Protein AF-A0A7J2VAG6-F1 (afdb_monomer)

Solvent-accessible surface area (backbone atoms only — not comparable to full-atom values): 12906 Å² total; per-residue (Å²): 134,89,66,83,72,79,52,59,57,95,84,70,67,82,73,92,61,74,87,49,71,63,58,50,62,77,41,39,69,61,46,50,54,55,47,50,53,28,24,51,49,48,46,52,52,50,66,73,67,72,56,89,56,44,40,25,50,31,73,44,28,65,48,20,48,43,49,47,52,42,46,29,75,51,65,37,29,92,33,31,34,37,39,28,56,46,61,90,53,58,49,73,66,46,55,53,42,38,54,52,52,29,59,74,59,60,28,55,72,46,78,35,62,48,88,66,62,61,69,61,48,32,74,75,69,45,73,55,47,94,89,42,49,63,59,51,51,54,29,36,32,42,36,50,34,55,51,34,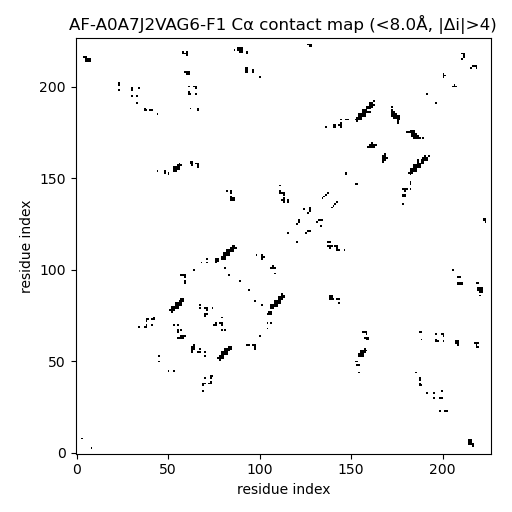59,77,66,70,45,56,55,34,38,37,39,62,30,30,94,78,41,74,72,45,49,73,48,63,56,64,38,77,40,90,73,30,70,89,30,32,38,32,28,61,52,25,86,57,55,74,64,56,50,52,51,44,30,54,72,70,70,47,82,72,46,71,56,46,83,73,38,45,80,71,73,68,50,84,66,74,77,89,119

Radius of gyration: 17.83 Å; Cα contacts (8 Å, |Δi|>4): 334; chains: 1; bounding box: 46×38×47 Å

pLDDT: mean 88.15, std 15.32, range [30.64, 98.88]

Sequence (227 aa):
MVKVKDMAPRGFKLLDKPLSKDLLELNKLIIEEYAEEAMGFIRGVYASYNQHVMPVAFSGGADSTAVLSLAVEALGSDRVIAVYSDTGLEFSETRRYVEEVSNRLGVELVVLESGVDVLGEIRKRGLMSVDNRWCTSLLKLNPMRMYYESRSLKVYLDGARDYESTLRAITPRIGENPSVPGVLRALPVKSWPRIVIQLYLLSRGIPLNPLYDKGYTRIGFPRGNLL

Mean predicted aligned error: 6.34 Å

Structure (mmCIF, N/CA/C/O backbone):
data_AF-A0A7J2VAG6-F1
#
_entry.id   AF-A0A7J2VAG6-F1
#
loop_
_atom_site.group_PDB
_atom_site.id
_atom_site.type_symbol
_atom_site.label_atom_id
_atom_site.label_alt_id
_atom_site.label_comp_id
_atom_site.label_asym_id
_atom_site.label_entity_id
_atom_site.label_seq_id
_atom_site.pdbx_PDB_ins_code
_atom_site.Cartn_x
_atom_site.Cartn_y
_atom_site.Cartn_z
_atom_site.occupancy
_atom_site.B_iso_or_equiv
_atom_site.auth_seq_id
_atom_site.auth_comp_id
_atom_site.auth_asym_id
_atom_site.auth_atom_id
_atom_site.pdbx_PDB_model_num
ATOM 1 N N . MET A 1 1 ? 29.171 -10.113 4.263 1.00 35.09 1 MET A N 1
ATOM 2 C CA . MET A 1 1 ? 28.640 -9.388 5.443 1.00 35.09 1 MET A CA 1
ATOM 3 C C . MET A 1 1 ? 27.125 -9.569 5.481 1.00 35.09 1 MET A C 1
ATOM 5 O O . MET A 1 1 ? 26.428 -8.971 4.667 1.00 35.09 1 MET A O 1
ATOM 9 N N . VAL A 1 2 ? 26.624 -10.466 6.335 1.00 30.69 2 VAL A N 1
ATOM 10 C CA . VAL A 1 2 ? 25.189 -10.797 6.433 1.00 30.69 2 VAL A CA 1
ATOM 11 C C . VAL A 1 2 ? 24.446 -9.583 6.994 1.00 30.69 2 VAL A C 1
ATOM 13 O O . VAL A 1 2 ? 24.730 -9.145 8.106 1.00 30.69 2 VAL A O 1
ATOM 16 N N . LYS A 1 3 ? 23.535 -8.989 6.215 1.00 35.59 3 LYS A N 1
ATOM 17 C CA . LYS A 1 3 ? 22.703 -7.878 6.693 1.00 35.59 3 LYS A CA 1
ATOM 18 C C . LYS A 1 3 ? 21.545 -8.466 7.504 1.00 35.59 3 LYS A C 1
ATOM 20 O O . LYS A 1 3 ? 20.795 -9.283 6.987 1.00 35.59 3 LYS A O 1
ATOM 25 N N . VAL A 1 4 ? 21.375 -7.983 8.735 1.00 38.97 4 VAL A N 1
ATOM 26 C CA . VAL A 1 4 ? 20.378 -8.368 9.770 1.00 38.97 4 VAL A CA 1
ATOM 27 C C . VAL A 1 4 ? 18.905 -8.367 9.297 1.00 38.97 4 VAL A C 1
ATOM 29 O O . VAL A 1 4 ? 18.009 -8.776 10.021 1.00 38.97 4 VAL A O 1
ATOM 32 N N . LYS A 1 5 ? 18.626 -7.923 8.071 1.00 42.03 5 LYS A N 1
ATOM 33 C CA . LYS A 1 5 ? 17.279 -7.662 7.550 1.00 42.03 5 LYS A CA 1
ATOM 34 C C . LYS A 1 5 ? 16.600 -8.852 6.854 1.00 42.03 5 LYS A C 1
ATOM 36 O O . LYS A 1 5 ? 15.398 -8.768 6.624 1.00 42.03 5 LYS A O 1
ATOM 41 N N . ASP A 1 6 ? 17.337 -9.922 6.541 1.00 52.06 6 ASP A N 1
ATOM 42 C CA . ASP A 1 6 ? 16.846 -10.989 5.651 1.00 52.06 6 ASP A CA 1
ATOM 43 C C . ASP A 1 6 ? 16.827 -12.397 6.290 1.00 52.06 6 ASP A C 1
ATOM 45 O O . ASP A 1 6 ? 16.617 -13.381 5.591 1.00 52.06 6 ASP A O 1
ATOM 49 N N . MET A 1 7 ? 17.004 -12.523 7.611 1.00 47.41 7 MET A N 1
ATOM 50 C CA . MET A 1 7 ? 16.780 -13.786 8.330 1.00 47.41 7 MET A CA 1
ATOM 51 C C . MET A 1 7 ? 16.210 -13.501 9.716 1.00 47.41 7 MET A C 1
ATOM 53 O O . MET A 1 7 ? 16.673 -12.582 10.396 1.00 47.41 7 MET A O 1
ATOM 57 N N . ALA A 1 8 ? 15.241 -14.310 10.150 1.00 57.09 8 ALA A N 1
ATOM 58 C CA . ALA A 1 8 ? 14.835 -14.335 11.548 1.00 57.09 8 ALA A CA 1
ATOM 59 C C . ALA A 1 8 ? 16.097 -14.510 12.427 1.00 57.09 8 ALA A C 1
ATOM 61 O O . ALA A 1 8 ? 16.956 -15.333 12.084 1.00 57.09 8 ALA A O 1
ATOM 62 N N . PRO A 1 9 ? 16.272 -13.726 13.511 1.00 56.91 9 PRO A N 1
ATOM 63 C CA . PRO A 1 9 ? 17.451 -13.830 14.365 1.00 56.91 9 PRO A CA 1
ATOM 64 C C . PRO A 1 9 ? 17.696 -15.280 14.796 1.00 56.91 9 PRO A C 1
ATOM 66 O O . PRO A 1 9 ? 16.744 -16.024 15.032 1.00 56.91 9 PRO A O 1
ATOM 69 N N . ARG A 1 10 ? 18.961 -15.702 14.932 1.00 49.72 10 ARG A N 1
ATOM 70 C CA . ARG A 1 10 ? 19.271 -17.014 15.528 1.00 49.72 10 ARG A CA 1
ATOM 71 C C . ARG A 1 10 ? 18.585 -17.105 16.897 1.00 49.72 10 ARG A C 1
ATOM 73 O O . ARG A 1 10 ? 18.854 -16.278 17.762 1.00 49.72 10 ARG A O 1
ATOM 80 N N . GLY A 1 11 ? 17.697 -18.086 17.068 1.00 53.97 11 GLY A N 1
ATOM 81 C CA . GLY A 1 11 ? 16.873 -18.239 18.273 1.00 53.97 11 GLY A CA 1
ATOM 82 C C . GLY A 1 11 ? 15.478 -17.605 18.204 1.00 53.97 11 GLY A C 1
ATOM 83 O O . GLY A 1 11 ? 14.773 -17.628 19.209 1.00 53.97 11 GLY A O 1
ATOM 84 N N . PHE A 1 12 ? 15.053 -17.073 17.051 1.00 53.91 12 PHE A N 1
ATOM 85 C CA . PHE A 1 12 ? 13.666 -16.666 16.835 1.00 53.91 12 PHE A CA 1
ATOM 86 C C . PHE A 1 12 ? 12.738 -17.867 17.032 1.00 53.91 12 PHE A C 1
ATOM 88 O O . PHE A 1 12 ? 12.828 -18.866 16.319 1.00 53.91 12 PHE A O 1
ATOM 95 N N . LYS A 1 13 ? 11.853 -17.753 18.018 1.00 56.91 13 LYS A N 1
ATOM 96 C CA . LYS A 1 13 ? 10.727 -18.654 18.223 1.00 56.91 13 LYS A CA 1
ATOM 97 C C . LYS A 1 13 ? 9.467 -17.853 17.946 1.00 56.91 13 LYS A C 1
ATOM 99 O O . LYS A 1 13 ? 9.338 -16.744 18.469 1.00 56.91 13 LYS A O 1
ATOM 104 N N . LEU A 1 14 ? 8.551 -18.407 17.152 1.00 55.72 14 LEU A N 1
ATOM 105 C CA . LEU A 1 14 ? 7.188 -17.893 17.165 1.00 55.72 14 LEU A CA 1
ATOM 106 C C . LEU A 1 14 ? 6.679 -17.971 18.606 1.00 55.72 14 LEU A C 1
ATOM 108 O O . LEU A 1 14 ? 6.939 -18.944 19.314 1.00 55.72 14 LEU A O 1
ATOM 112 N N . LEU A 1 15 ? 5.993 -16.923 19.049 1.00 54.72 15 LEU A N 1
ATOM 113 C CA . LEU A 1 15 ? 5.263 -16.998 20.302 1.00 54.72 15 LEU A CA 1
ATOM 114 C C . LEU A 1 15 ? 4.122 -17.999 20.099 1.00 54.72 15 LEU A C 1
ATOM 116 O O . LEU A 1 15 ? 3.298 -17.815 19.210 1.00 54.72 15 LEU A O 1
ATOM 120 N N . ASP A 1 16 ? 4.065 -19.030 20.941 1.00 53.16 16 ASP A N 1
ATOM 121 C CA . ASP A 1 16 ? 3.031 -20.076 20.883 1.00 53.16 16 ASP A CA 1
ATOM 122 C C . ASP A 1 16 ? 1.616 -19.546 21.187 1.00 53.16 16 ASP A C 1
ATOM 124 O O . ASP A 1 16 ? 0.623 -20.254 21.024 1.00 53.16 16 ASP A O 1
ATOM 128 N N . LYS A 1 17 ? 1.502 -18.301 21.665 1.00 54.62 17 LYS A N 1
ATOM 129 C CA . LYS A 1 17 ? 0.222 -17.690 22.013 1.00 54.62 17 LYS A CA 1
ATOM 130 C C . LYS A 1 17 ? -0.326 -16.904 20.822 1.00 54.62 17 LYS A C 1
ATOM 132 O O . LYS A 1 17 ? 0.372 -16.006 20.347 1.00 54.62 17 LYS A O 1
ATOM 137 N N . PRO A 1 18 ? -1.585 -17.133 20.398 1.00 56.03 18 PRO A N 1
ATOM 138 C CA . PRO A 1 18 ? -2.264 -16.144 19.576 1.00 56.03 18 PRO A CA 1
ATOM 139 C C . PRO A 1 18 ? -2.241 -14.814 20.336 1.00 56.03 18 PRO A C 1
ATOM 141 O O . PRO A 1 18 ? -2.445 -14.795 21.554 1.00 56.03 18 PRO A O 1
ATOM 144 N N . LEU A 1 19 ? -1.951 -13.716 19.633 1.00 62.25 19 LEU A N 1
ATOM 145 C CA . LEU A 1 19 ? -2.118 -12.361 20.164 1.00 62.25 19 LEU A CA 1
ATOM 146 C C . LEU A 1 19 ? -3.506 -12.298 20.821 1.00 62.25 19 LEU A C 1
ATOM 148 O O . LEU A 1 19 ? -4.515 -12.514 20.148 1.00 62.25 19 LEU A O 1
ATOM 152 N N . SER A 1 20 ? -3.551 -12.153 22.151 1.00 67.50 20 SER A N 1
ATOM 153 C CA . SER A 1 20 ? -4.795 -12.349 22.896 1.00 67.50 20 SER A CA 1
ATOM 154 C C . SER A 1 20 ? -5.785 -11.237 22.562 1.00 67.50 20 SER A C 1
ATOM 156 O O . SER A 1 20 ? -5.388 -10.105 22.277 1.00 67.50 20 SER A O 1
ATOM 158 N N . LYS A 1 21 ? -7.089 -11.543 22.617 1.00 71.88 21 LYS A N 1
ATOM 159 C CA . LYS A 1 21 ? -8.157 -10.532 22.502 1.00 71.88 21 LYS A CA 1
ATOM 160 C C . LYS A 1 21 ? -7.919 -9.349 23.448 1.00 71.88 21 LYS A C 1
ATOM 162 O O . LYS A 1 21 ? -8.199 -8.213 23.085 1.00 71.88 21 LYS A O 1
ATOM 167 N N . ASP A 1 22 ? -7.317 -9.618 24.604 1.00 79.94 22 ASP A N 1
ATOM 168 C CA . ASP A 1 22 ? -6.953 -8.615 25.602 1.00 79.94 22 ASP A CA 1
ATOM 169 C C . ASP A 1 22 ? -5.989 -7.559 25.046 1.00 79.94 22 ASP A C 1
ATOM 171 O O . ASP A 1 22 ? -6.126 -6.386 25.370 1.00 79.94 22 ASP A O 1
ATOM 175 N N . LEU A 1 23 ? -5.039 -7.928 24.176 1.00 82.06 23 LEU A N 1
ATOM 176 C CA . LEU A 1 23 ? -4.114 -6.958 23.583 1.00 82.06 23 LEU A CA 1
ATOM 177 C C . LEU A 1 23 ? -4.847 -5.964 22.680 1.00 82.06 23 LEU A C 1
ATOM 179 O O . LEU A 1 23 ? -4.555 -4.770 22.725 1.00 82.06 23 LEU A O 1
ATOM 183 N N . LEU A 1 24 ? -5.780 -6.453 21.860 1.00 86.62 24 LEU A N 1
ATOM 184 C CA . LEU A 1 24 ? -6.588 -5.593 21.001 1.00 86.62 24 LEU A CA 1
ATOM 185 C C . LEU A 1 24 ? -7.487 -4.683 21.833 1.00 86.62 24 LEU A C 1
ATOM 187 O O . LEU A 1 24 ? -7.555 -3.494 21.548 1.00 86.62 24 LEU A O 1
ATOM 191 N N . GLU A 1 25 ? -8.117 -5.217 22.879 1.00 87.31 25 GLU A N 1
ATOM 192 C CA . GLU A 1 25 ? -8.998 -4.435 23.749 1.00 87.31 25 GLU A CA 1
ATOM 193 C C . GLU A 1 25 ? -8.226 -3.335 24.490 1.00 87.31 25 GLU A C 1
ATOM 195 O O . GLU A 1 25 ? -8.628 -2.174 24.470 1.00 87.31 25 GLU A O 1
ATOM 200 N N . LEU A 1 26 ? -7.057 -3.660 25.053 1.00 87.38 26 LEU A N 1
ATOM 201 C CA . LEU A 1 26 ? -6.200 -2.697 25.754 1.00 87.38 26 LEU A CA 1
ATOM 202 C C . LEU A 1 26 ? -5.679 -1.577 24.843 1.00 87.38 26 LEU A C 1
ATOM 204 O O . LEU A 1 26 ? -5.441 -0.468 25.314 1.00 87.38 26 LEU A O 1
ATOM 208 N N . ASN A 1 27 ? -5.487 -1.856 23.550 1.00 90.31 27 ASN A N 1
ATOM 209 C CA . ASN A 1 27 ? -4.960 -0.888 22.582 1.00 90.31 27 ASN A CA 1
ATOM 210 C C . ASN A 1 27 ? -6.041 -0.277 21.684 1.00 90.31 27 ASN A C 1
ATOM 212 O O . ASN A 1 27 ? -5.710 0.516 20.802 1.00 90.31 27 ASN A O 1
ATOM 216 N N . LYS A 1 28 ? -7.317 -0.618 21.894 1.00 92.38 28 LYS A N 1
ATOM 217 C CA . LYS A 1 28 ? -8.424 -0.248 21.007 1.00 92.38 28 LYS A CA 1
ATOM 218 C C . LYS A 1 28 ? -8.481 1.250 20.738 1.00 92.38 28 LYS A C 1
ATOM 220 O O . LYS A 1 28 ? -8.540 1.648 19.584 1.00 92.38 28 LYS A O 1
ATOM 225 N N . LEU A 1 29 ? -8.404 2.069 21.789 1.00 93.50 29 LEU A N 1
ATOM 226 C CA . LEU A 1 29 ? -8.453 3.530 21.663 1.00 93.50 29 LEU A CA 1
ATOM 227 C C . LEU A 1 29 ? -7.355 4.058 20.736 1.00 93.50 29 LEU A C 1
ATOM 229 O O . LEU A 1 29 ? -7.650 4.775 19.790 1.00 93.50 29 LEU A O 1
ATOM 233 N N . ILE A 1 30 ? -6.110 3.624 20.949 1.00 92.44 30 ILE A N 1
ATOM 234 C CA . ILE A 1 30 ? -4.974 4.036 20.120 1.00 92.44 30 ILE A CA 1
ATOM 235 C C . ILE A 1 30 ? -5.181 3.577 18.671 1.00 92.44 30 ILE A C 1
ATOM 237 O O . ILE A 1 30 ? -4.979 4.354 17.746 1.00 92.44 30 ILE A O 1
ATOM 241 N N . ILE A 1 31 ? -5.597 2.326 18.451 1.00 94.56 31 ILE A N 1
ATOM 242 C CA . ILE A 1 31 ? -5.820 1.790 17.099 1.00 94.56 31 ILE A CA 1
ATOM 243 C C . ILE A 1 31 ? -6.865 2.625 16.347 1.00 94.56 31 ILE A C 1
ATOM 245 O O . ILE A 1 31 ? -6.617 3.007 15.203 1.00 94.56 31 ILE A O 1
ATOM 249 N N . GLU A 1 32 ? -7.998 2.927 16.985 1.00 97.31 32 GLU A N 1
ATOM 250 C CA . GLU A 1 32 ? -9.072 3.708 16.364 1.00 97.31 32 GLU A CA 1
ATOM 251 C C . GLU A 1 32 ? -8.687 5.182 16.166 1.00 97.31 32 GLU A C 1
ATOM 253 O O . GLU A 1 32 ? -9.028 5.750 15.135 1.00 97.31 32 GLU A O 1
ATOM 258 N N . GLU A 1 33 ? -7.920 5.797 17.073 1.00 97.56 33 GLU A N 1
ATOM 259 C CA . GLU A 1 33 ? -7.410 7.167 16.891 1.00 97.56 33 GLU A CA 1
ATOM 260 C C . GLU A 1 33 ? -6.505 7.283 15.658 1.00 97.56 33 GLU A C 1
ATOM 262 O O . GLU A 1 33 ? -6.677 8.186 14.835 1.00 97.56 33 GLU A O 1
ATOM 267 N N . TYR A 1 34 ? -5.562 6.348 15.494 1.00 98.19 34 TYR A N 1
ATOM 268 C CA . TYR A 1 34 ? -4.710 6.298 14.305 1.00 98.19 34 TYR A CA 1
ATOM 269 C C . TYR A 1 34 ? -5.544 6.065 13.039 1.00 98.19 34 TYR A C 1
ATOM 271 O O . TYR A 1 34 ? -5.334 6.754 12.036 1.00 98.19 34 TYR A O 1
ATOM 279 N N . ALA A 1 35 ? -6.484 5.114 13.077 1.00 98.50 35 ALA A N 1
ATOM 280 C CA . ALA A 1 35 ? -7.341 4.792 11.940 1.00 98.50 35 ALA A CA 1
ATOM 281 C C . ALA A 1 35 ? -8.213 5.986 11.524 1.00 98.50 35 ALA A C 1
ATOM 283 O O . ALA A 1 35 ? -8.222 6.334 10.345 1.00 98.50 35 ALA A O 1
ATOM 284 N N . GLU A 1 36 ? -8.882 6.655 12.466 1.00 98.50 36 GLU A N 1
ATOM 285 C CA . GLU A 1 36 ? -9.743 7.809 12.185 1.00 98.50 36 GLU A CA 1
ATOM 286 C C . GLU A 1 36 ? -8.950 8.979 11.591 1.00 98.50 36 GLU A C 1
ATOM 288 O O . GLU A 1 36 ? -9.394 9.587 10.614 1.00 98.50 36 GLU A O 1
ATOM 293 N N . GLU A 1 37 ? -7.742 9.253 12.097 1.00 98.50 37 GLU A N 1
ATOM 294 C CA . GLU A 1 37 ? -6.852 10.273 11.525 1.00 98.50 37 GLU A CA 1
ATOM 295 C C . GLU A 1 37 ? -6.495 9.950 10.067 1.00 98.50 37 GLU A C 1
ATOM 297 O O . GLU A 1 37 ? -6.643 10.799 9.181 1.00 98.50 37 GLU A O 1
ATOM 302 N N . ALA A 1 38 ? -6.093 8.706 9.790 1.00 98.75 38 ALA A N 1
ATOM 303 C CA . ALA A 1 38 ? -5.737 8.282 8.441 1.00 98.75 38 ALA A CA 1
ATOM 304 C C . ALA A 1 38 ? -6.949 8.281 7.495 1.00 98.75 38 ALA A C 1
ATOM 306 O O . ALA A 1 38 ? -6.826 8.712 6.347 1.00 98.75 38 ALA A O 1
ATOM 307 N N . MET A 1 39 ? -8.127 7.852 7.958 1.00 98.81 39 MET A N 1
ATOM 308 C CA . MET A 1 39 ? -9.373 7.900 7.186 1.00 98.81 39 MET A CA 1
ATOM 309 C C . MET A 1 39 ? -9.821 9.340 6.916 1.00 98.81 39 MET A C 1
ATOM 311 O O . MET A 1 39 ? -10.284 9.650 5.817 1.00 98.81 39 MET A O 1
ATOM 315 N N . GLY A 1 40 ? -9.661 10.247 7.882 1.00 98.69 40 GLY A N 1
ATOM 316 C CA . GLY A 1 40 ? -9.870 11.685 7.700 1.00 98.69 40 GLY A CA 1
ATOM 317 C C . GLY A 1 40 ? -8.953 12.261 6.620 1.00 98.69 40 GLY A C 1
ATOM 318 O O . GLY A 1 40 ? -9.423 12.930 5.697 1.00 98.69 40 GLY A O 1
ATOM 319 N N . PHE A 1 41 ? -7.663 11.921 6.667 1.00 98.69 41 PHE A N 1
ATOM 320 C CA . PHE A 1 41 ? -6.696 12.293 5.634 1.00 98.69 41 PHE A CA 1
ATOM 321 C C . PHE A 1 41 ? -7.082 11.743 4.250 1.00 98.69 41 PHE A C 1
ATOM 323 O O . PHE A 1 41 ? -7.084 12.494 3.275 1.00 98.69 41 PHE A O 1
ATOM 330 N N . ILE A 1 42 ? -7.463 10.464 4.150 1.00 98.62 42 ILE A N 1
ATOM 331 C CA . ILE A 1 42 ? -7.894 9.837 2.888 1.00 98.62 42 ILE A CA 1
ATOM 332 C C . ILE A 1 42 ? -9.124 10.545 2.311 1.00 98.62 42 ILE A C 1
ATOM 334 O O . ILE A 1 42 ? -9.129 10.872 1.123 1.00 98.62 42 ILE A O 1
ATOM 338 N N . ARG A 1 43 ? -10.138 10.831 3.140 1.00 98.31 43 ARG A N 1
ATOM 339 C CA . ARG A 1 43 ? -11.337 11.582 2.727 1.00 98.31 43 ARG A CA 1
ATOM 340 C C . ARG A 1 43 ? -10.976 12.973 2.204 1.00 98.31 43 ARG A C 1
ATOM 342 O O . ARG A 1 43 ? -11.457 13.364 1.142 1.00 98.31 43 ARG A O 1
ATOM 349 N N . GLY A 1 44 ? -10.083 13.684 2.894 1.00 97.88 44 GLY A N 1
ATOM 350 C CA . GLY A 1 44 ? -9.592 14.997 2.465 1.00 97.88 44 GLY A CA 1
ATOM 351 C C . GLY A 1 44 ? -8.855 14.952 1.122 1.00 97.88 44 GLY A C 1
ATOM 352 O O . GLY A 1 44 ? -9.104 15.787 0.250 1.00 97.88 44 GLY A O 1
ATOM 353 N N . VAL A 1 45 ? -7.997 13.948 0.917 1.00 97.69 45 VAL A N 1
ATOM 354 C CA . VAL A 1 45 ? -7.302 13.727 -0.361 1.00 97.69 45 VAL A CA 1
ATOM 355 C C . VAL A 1 45 ? -8.306 13.417 -1.472 1.00 97.69 45 VAL A C 1
ATOM 357 O O . VAL A 1 45 ? -8.281 14.073 -2.509 1.00 97.69 45 VAL A O 1
ATOM 360 N N . TYR A 1 46 ? -9.224 12.472 -1.261 1.00 96.81 46 TYR A N 1
ATOM 361 C CA . TYR A 1 46 ? -10.229 12.103 -2.261 1.00 96.81 46 TYR A CA 1
ATOM 362 C C . TYR A 1 46 ? -11.070 13.312 -2.707 1.00 96.81 46 TYR A C 1
ATOM 364 O O . TYR A 1 46 ? -11.199 13.565 -3.906 1.00 96.81 46 TYR A O 1
ATOM 372 N N . ALA A 1 47 ? -11.550 14.116 -1.751 1.00 95.56 47 ALA A N 1
ATOM 373 C CA . ALA A 1 47 ? -12.337 15.316 -2.030 1.00 95.56 47 ALA A CA 1
ATOM 374 C C . ALA A 1 47 ? -11.544 16.404 -2.779 1.00 95.56 47 ALA A C 1
ATOM 376 O O . ALA A 1 47 ? -12.091 17.071 -3.654 1.00 95.56 47 ALA A O 1
ATOM 377 N N . SER A 1 48 ? -10.251 16.569 -2.475 1.00 95.88 48 SER A N 1
ATOM 378 C CA . SER A 1 48 ? -9.420 17.641 -3.050 1.00 95.88 48 SER A CA 1
ATOM 379 C C . SER A 1 48 ? -9.096 17.442 -4.532 1.00 95.88 48 SER A C 1
ATOM 381 O O . SER A 1 48 ? -8.930 18.416 -5.264 1.00 95.88 48 SER A O 1
ATOM 383 N N . TYR A 1 49 ? -8.988 16.191 -4.991 1.00 91.19 49 TYR A N 1
ATOM 384 C CA . TYR A 1 49 ? -8.567 15.888 -6.365 1.00 91.19 49 TYR A CA 1
ATOM 385 C C . TYR A 1 49 ? -9.720 15.508 -7.305 1.00 91.19 49 TYR A C 1
ATOM 387 O O . TYR A 1 49 ? -9.500 15.442 -8.518 1.00 91.19 49 TYR A O 1
ATOM 395 N N . ASN A 1 50 ? -10.936 15.339 -6.766 1.00 81.19 50 ASN A N 1
ATOM 396 C CA . ASN A 1 50 ? -12.181 15.067 -7.497 1.00 81.19 50 ASN A CA 1
ATOM 397 C C . ASN A 1 50 ? -12.029 13.963 -8.562 1.00 81.19 50 ASN A C 1
ATOM 399 O O . ASN A 1 50 ? -12.401 14.133 -9.724 1.00 81.19 50 ASN A O 1
ATOM 403 N N . GLN A 1 51 ? -11.401 12.851 -8.177 1.00 88.25 51 GLN A N 1
ATOM 404 C CA . GLN A 1 51 ? -11.247 11.674 -9.029 1.00 88.25 51 GLN A CA 1
ATOM 405 C C . GLN A 1 51 ? -12.313 10.631 -8.689 1.00 88.25 51 GLN A C 1
ATOM 407 O O . GLN A 1 51 ? -12.650 10.439 -7.527 1.00 88.25 51 GLN A O 1
ATOM 412 N N . HIS A 1 52 ? -12.829 9.940 -9.707 1.00 87.88 52 HIS A N 1
ATOM 413 C CA . HIS A 1 52 ? -13.933 8.985 -9.552 1.00 87.88 52 HIS A CA 1
ATOM 414 C C . HIS A 1 52 ? -13.569 7.789 -8.663 1.00 87.88 52 HIS A C 1
ATOM 416 O O . HIS A 1 52 ? -14.424 7.252 -7.967 1.00 87.88 52 HIS A O 1
ATOM 422 N N . VAL A 1 53 ? -12.290 7.408 -8.649 1.00 95.81 53 VAL A N 1
ATOM 423 C CA . VAL A 1 53 ? -11.773 6.256 -7.911 1.00 95.81 53 VAL A CA 1
ATOM 424 C C . VAL A 1 53 ? -10.463 6.610 -7.215 1.00 95.81 53 VAL A C 1
ATOM 426 O O . VAL A 1 53 ? -9.674 7.409 -7.725 1.00 95.81 53 VAL A O 1
ATOM 429 N N . MET A 1 54 ? -10.217 6.026 -6.046 1.00 98.00 54 MET A N 1
ATOM 430 C CA . MET A 1 54 ? -8.974 6.148 -5.296 1.00 98.00 54 MET A CA 1
ATOM 431 C C . MET A 1 54 ? -8.074 4.929 -5.555 1.00 98.00 54 MET A C 1
ATOM 433 O O . MET A 1 54 ? -8.367 3.839 -5.060 1.00 98.00 54 MET A O 1
ATOM 437 N N . PRO A 1 55 ? -6.972 5.080 -6.310 1.00 98.19 55 PRO A N 1
ATOM 438 C CA . PRO A 1 55 ? -5.993 4.024 -6.478 1.00 98.19 55 PRO A CA 1
ATOM 439 C C . PRO A 1 55 ? -5.119 3.889 -5.233 1.00 98.19 55 PRO A C 1
ATOM 441 O O . PRO A 1 55 ? -4.563 4.866 -4.723 1.00 98.19 55 PRO A O 1
ATOM 444 N N . VAL A 1 56 ? -4.952 2.651 -4.780 1.00 98.69 56 VAL A N 1
ATOM 445 C CA . VAL A 1 56 ? -4.013 2.279 -3.722 1.00 98.69 56 VAL A CA 1
ATOM 446 C C . VAL A 1 56 ? -2.898 1.446 -4.336 1.00 98.69 56 VAL A C 1
ATOM 448 O O . VAL A 1 56 ? -3.158 0.379 -4.890 1.00 98.69 56 VAL A O 1
ATOM 451 N N . ALA A 1 57 ? -1.651 1.901 -4.211 1.00 98.00 57 ALA A N 1
ATOM 452 C CA . ALA A 1 57 ? -0.483 1.114 -4.593 1.00 98.00 57 ALA A CA 1
ATOM 453 C C . ALA A 1 57 ? -0.350 -0.089 -3.642 1.00 98.00 57 ALA A C 1
ATOM 455 O O . ALA A 1 57 ? 0.158 0.021 -2.520 1.00 98.00 57 ALA A O 1
ATOM 456 N N . PHE A 1 58 ? -0.836 -1.247 -4.085 1.00 98.00 58 PHE A N 1
ATOM 457 C CA . PHE A 1 58 ? -0.984 -2.437 -3.261 1.00 98.00 58 PHE A CA 1
ATOM 458 C C . PHE A 1 58 ? 0.103 -3.455 -3.587 1.00 98.00 58 PHE A C 1
ATOM 460 O O . PHE A 1 58 ? 0.140 -3.999 -4.677 1.00 98.00 58 PHE A O 1
ATOM 467 N N . SER A 1 59 ? 1.013 -3.711 -2.642 1.00 95.81 59 SER A N 1
ATOM 468 C CA . SER A 1 59 ? 2.176 -4.595 -2.849 1.00 95.81 59 SER A CA 1
ATOM 469 C C . SER A 1 59 ? 2.040 -5.985 -2.220 1.00 95.81 59 SER A C 1
ATOM 471 O O . SER A 1 59 ? 2.948 -6.804 -2.343 1.00 95.81 59 SER A O 1
ATOM 473 N N . GLY A 1 60 ? 0.964 -6.225 -1.466 1.00 95.88 60 GLY A N 1
ATOM 474 C CA . GLY A 1 60 ? 0.835 -7.397 -0.597 1.00 95.88 60 GLY A CA 1
ATOM 475 C C . GLY A 1 60 ? 1.678 -7.342 0.687 1.00 95.88 60 GLY A C 1
ATOM 476 O O . GLY A 1 60 ? 1.715 -8.316 1.431 1.00 95.88 60 GLY A O 1
ATOM 477 N N . GLY A 1 61 ? 2.366 -6.231 0.977 1.00 95.94 61 GLY A N 1
ATOM 478 C CA . GLY A 1 61 ? 2.990 -5.984 2.282 1.00 95.94 61 GLY A CA 1
ATOM 479 C C . GLY A 1 61 ? 1.990 -5.454 3.318 1.00 95.94 61 GLY A C 1
ATOM 480 O O . GLY A 1 61 ? 0.943 -4.909 2.958 1.00 95.94 61 GLY A O 1
ATOM 481 N N . ALA A 1 62 ? 2.332 -5.556 4.606 1.00 96.62 62 ALA A N 1
ATOM 482 C CA . ALA A 1 62 ? 1.468 -5.118 5.710 1.00 96.62 62 ALA A CA 1
ATOM 483 C C . ALA A 1 62 ? 1.060 -3.637 5.599 1.00 96.62 62 ALA A C 1
ATOM 485 O O . ALA A 1 62 ? -0.110 -3.311 5.752 1.00 96.62 62 ALA A O 1
ATOM 486 N N . ASP A 1 63 ? 1.991 -2.741 5.253 1.00 97.44 63 ASP A N 1
ATOM 487 C CA . ASP A 1 63 ? 1.686 -1.304 5.162 1.00 97.44 63 ASP A CA 1
ATOM 488 C C . ASP A 1 63 ? 0.677 -0.992 4.048 1.00 97.44 63 ASP A C 1
ATOM 490 O O . ASP A 1 63 ? -0.320 -0.316 4.283 1.00 97.44 63 ASP A O 1
ATOM 494 N N . SER A 1 64 ? 0.884 -1.536 2.843 1.00 98.12 64 SER A N 1
ATOM 495 C CA . SER A 1 64 ? -0.065 -1.346 1.738 1.00 98.12 64 SER A CA 1
ATOM 496 C C . SER A 1 64 ? -1.403 -2.054 1.972 1.00 98.12 64 SER A C 1
ATOM 498 O O . SER A 1 64 ? -2.419 -1.599 1.464 1.00 98.12 64 SER A O 1
ATOM 500 N N . THR A 1 65 ? -1.413 -3.146 2.748 1.00 98.62 65 THR A N 1
ATOM 501 C CA . THR A 1 65 ? -2.654 -3.826 3.164 1.00 98.62 65 THR A CA 1
ATOM 502 C C . THR A 1 65 ? -3.463 -2.919 4.089 1.00 98.62 65 THR A C 1
ATOM 504 O O . THR A 1 65 ? -4.660 -2.744 3.881 1.00 98.62 65 THR A O 1
ATOM 507 N N . ALA A 1 66 ? -2.804 -2.291 5.071 1.00 98.69 66 ALA A N 1
ATOM 508 C CA . ALA A 1 66 ? -3.464 -1.367 5.986 1.00 98.69 66 ALA A CA 1
ATOM 509 C C . ALA A 1 66 ? -4.029 -0.153 5.243 1.00 98.69 66 ALA A C 1
ATOM 511 O O . ALA A 1 66 ? -5.181 0.198 5.455 1.00 98.69 66 ALA A O 1
ATOM 512 N N . VAL A 1 67 ? -3.265 0.439 4.318 1.00 98.88 67 VAL A N 1
ATOM 513 C CA . VAL A 1 67 ? -3.758 1.557 3.495 1.00 98.88 67 VAL A CA 1
ATOM 514 C C . VAL A 1 67 ? -4.964 1.157 2.646 1.00 98.88 67 VAL A C 1
ATOM 516 O O . VAL A 1 67 ? -5.906 1.939 2.556 1.00 98.88 67 VAL A O 1
ATOM 519 N N . LEU A 1 68 ? -4.964 -0.038 2.047 1.00 98.88 68 LEU A N 1
ATOM 520 C CA . LEU A 1 68 ? -6.103 -0.513 1.259 1.00 98.88 68 LEU A CA 1
ATOM 521 C C . LEU A 1 68 ? -7.358 -0.667 2.129 1.00 98.88 68 LEU A C 1
ATOM 523 O O . LEU A 1 68 ? -8.413 -0.159 1.765 1.00 98.88 68 LEU A O 1
ATOM 527 N N . SER A 1 69 ? -7.225 -1.296 3.299 1.00 98.81 69 SER A N 1
ATOM 528 C CA . SER A 1 69 ? -8.320 -1.439 4.266 1.00 98.81 69 SER A CA 1
ATOM 529 C C . SER A 1 69 ? -8.847 -0.083 4.750 1.00 98.81 69 SER A C 1
ATOM 531 O O . SER A 1 69 ? -10.049 0.158 4.700 1.00 98.81 69 SER A O 1
ATOM 533 N N . LEU A 1 70 ? -7.955 0.841 5.126 1.00 98.88 70 LEU A N 1
ATOM 534 C CA . LEU A 1 70 ? -8.321 2.196 5.557 1.00 98.88 70 LEU A CA 1
ATOM 535 C C . LEU A 1 70 ? -9.043 2.969 4.452 1.00 98.88 70 LEU A C 1
ATOM 537 O O . LEU A 1 70 ? -9.982 3.706 4.732 1.00 98.88 70 LEU A O 1
ATOM 541 N N . ALA A 1 71 ? -8.618 2.815 3.196 1.00 98.81 71 ALA A N 1
ATOM 542 C CA . ALA A 1 71 ? -9.277 3.460 2.066 1.00 98.81 71 ALA A CA 1
ATOM 543 C C . ALA A 1 71 ? -10.704 2.937 1.871 1.00 98.81 71 ALA A C 1
ATOM 545 O O . ALA A 1 71 ? -11.611 3.733 1.630 1.00 98.81 71 ALA A O 1
ATOM 546 N N . VAL A 1 72 ? -10.909 1.626 2.020 1.00 98.81 72 VAL A N 1
ATOM 547 C CA . VAL A 1 72 ? -12.234 0.998 1.941 1.00 98.81 72 VAL A CA 1
ATOM 548 C C . VAL A 1 72 ? -13.130 1.451 3.092 1.00 98.81 72 VAL A C 1
ATOM 550 O O . VAL A 1 72 ? -14.263 1.851 2.835 1.00 98.81 72 VAL A O 1
ATOM 553 N N . GLU A 1 73 ? -12.629 1.468 4.332 1.00 98.69 73 GLU A N 1
ATOM 554 C CA . GLU A 1 73 ? -13.379 1.991 5.489 1.00 98.69 73 GLU A CA 1
ATOM 555 C C . GLU A 1 73 ? -13.733 3.481 5.314 1.00 98.69 73 GLU A C 1
ATOM 557 O O . GLU A 1 73 ? -14.837 3.903 5.653 1.00 98.69 73 GLU A O 1
ATOM 562 N N . ALA A 1 74 ? -12.830 4.279 4.734 1.00 98.50 74 ALA A N 1
ATOM 563 C CA . ALA A 1 74 ? -13.019 5.717 4.554 1.00 98.50 74 ALA A CA 1
ATOM 564 C C . ALA A 1 74 ? -13.976 6.096 3.410 1.00 98.50 74 ALA A C 1
ATOM 566 O O . ALA A 1 74 ? -14.679 7.105 3.517 1.00 98.50 74 ALA A O 1
ATOM 567 N N . LEU A 1 75 ? -13.944 5.363 2.291 1.00 98.25 75 LEU A N 1
ATOM 568 C CA . LEU A 1 75 ? -14.568 5.782 1.027 1.00 98.25 75 LEU A CA 1
ATOM 569 C C . LEU A 1 75 ? -15.657 4.832 0.515 1.00 98.25 75 LEU A C 1
ATOM 571 O O . LEU A 1 75 ? -16.483 5.275 -0.288 1.00 98.25 75 LEU A O 1
ATOM 575 N N . GLY A 1 76 ? -15.680 3.578 0.975 1.00 98.19 76 GLY A N 1
ATOM 576 C CA . GLY A 1 76 ? -16.434 2.485 0.356 1.00 98.19 76 GLY A CA 1
ATOM 577 C C . GLY A 1 76 ? -15.610 1.749 -0.707 1.00 98.19 76 GLY A C 1
ATOM 578 O O . GLY A 1 76 ? -14.760 2.340 -1.376 1.00 98.19 76 GLY A O 1
ATOM 579 N N . SER A 1 77 ? -15.837 0.440 -0.854 1.00 97.94 77 SER A N 1
ATOM 580 C CA . SER A 1 77 ? -15.048 -0.410 -1.758 1.00 97.94 77 SER A CA 1
ATOM 581 C C . SER A 1 77 ? -15.277 -0.099 -3.242 1.00 97.94 77 SER A C 1
ATOM 583 O O . SER A 1 77 ? -14.369 -0.273 -4.048 1.00 97.94 77 SER A O 1
ATOM 585 N N . ASP A 1 78 ? -16.444 0.440 -3.599 1.00 97.44 78 ASP A N 1
ATOM 586 C CA . ASP A 1 78 ? -16.811 0.889 -4.948 1.00 97.44 78 ASP A CA 1
ATOM 587 C C . ASP A 1 78 ? -15.987 2.093 -5.432 1.00 97.44 78 ASP A C 1
ATOM 589 O O . ASP A 1 78 ? -15.873 2.335 -6.634 1.00 97.44 78 ASP A O 1
ATOM 593 N N . ARG A 1 79 ? -15.383 2.840 -4.502 1.00 97.69 79 ARG A N 1
ATOM 594 C CA . ARG A 1 79 ? -14.549 4.014 -4.794 1.00 97.69 79 ARG A CA 1
ATOM 595 C C . ARG A 1 79 ? -13.057 3.733 -4.693 1.00 97.69 79 ARG A C 1
ATOM 597 O O . ARG A 1 79 ? -12.269 4.672 -4.798 1.00 97.69 79 ARG A O 1
ATOM 604 N N . VAL A 1 80 ? -12.645 2.484 -4.488 1.00 98.62 80 VAL A N 1
ATOM 605 C CA . VAL A 1 80 ? -11.245 2.112 -4.250 1.00 98.62 80 VAL A CA 1
ATOM 606 C C . VAL A 1 80 ? -10.816 1.016 -5.219 1.00 98.62 80 VAL A C 1
ATOM 608 O O . VAL A 1 80 ? -11.499 0.010 -5.371 1.00 98.62 80 VAL A O 1
ATOM 611 N N . ILE A 1 81 ? -9.644 1.186 -5.836 1.00 98.56 81 ILE A N 1
ATOM 612 C CA . ILE A 1 81 ? -9.000 0.139 -6.643 1.00 98.56 81 ILE A CA 1
ATOM 613 C C . ILE A 1 81 ? -7.649 -0.231 -6.037 1.00 98.56 81 ILE A C 1
ATOM 615 O O . ILE A 1 81 ? -6.851 0.639 -5.667 1.00 98.56 81 ILE A O 1
ATOM 619 N N . ALA A 1 82 ? -7.372 -1.528 -5.961 1.00 98.75 82 ALA A N 1
ATOM 620 C CA . ALA A 1 82 ? -6.066 -2.045 -5.584 1.00 98.75 82 ALA A CA 1
ATOM 621 C C . ALA A 1 82 ? -5.192 -2.153 -6.838 1.00 98.75 82 ALA A C 1
ATOM 623 O O . ALA A 1 82 ? -5.506 -2.907 -7.752 1.00 98.75 82 ALA A O 1
ATOM 624 N N . VAL A 1 83 ? -4.089 -1.407 -6.891 1.00 98.50 83 VAL A N 1
ATOM 625 C CA . VAL A 1 83 ? -3.170 -1.397 -8.037 1.00 98.50 83 VAL A CA 1
ATOM 626 C C . VAL A 1 83 ? -1.919 -2.185 -7.676 1.00 98.50 83 VAL A C 1
ATOM 628 O O . VAL A 1 83 ? -1.075 -1.710 -6.912 1.00 98.50 83 VAL A O 1
ATOM 631 N N . TYR A 1 84 ? -1.801 -3.391 -8.227 1.00 97.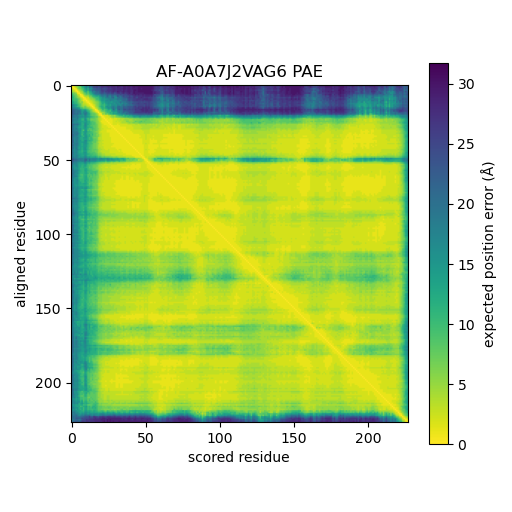88 84 TYR A N 1
ATOM 632 C CA . TYR A 1 84 ? -0.681 -4.301 -8.007 1.00 97.88 84 TYR A CA 1
ATOM 633 C C . TYR A 1 84 ? 0.223 -4.346 -9.236 1.00 97.88 84 TYR A C 1
ATOM 635 O O . TYR A 1 84 ? -0.206 -4.723 -10.321 1.00 97.88 84 TYR A O 1
ATOM 643 N N . SER A 1 85 ? 1.494 -3.977 -9.070 1.00 95.50 85 SER A N 1
ATOM 644 C CA . SER A 1 85 ? 2.500 -4.134 -10.125 1.00 95.50 85 SER A CA 1
ATOM 645 C C . SER A 1 85 ? 3.152 -5.506 -10.032 1.00 95.50 85 SER A C 1
ATOM 647 O O . SER A 1 85 ? 4.039 -5.725 -9.197 1.00 95.50 85 SER A O 1
ATOM 649 N N . ASP A 1 86 ? 2.732 -6.407 -10.906 1.00 93.25 86 ASP A N 1
ATOM 650 C CA . ASP A 1 86 ? 3.339 -7.712 -11.050 1.00 93.25 86 ASP A CA 1
ATOM 651 C C . ASP A 1 86 ? 4.619 -7.619 -11.885 1.00 93.25 86 ASP A C 1
ATOM 653 O O . ASP A 1 86 ? 4.632 -7.267 -13.065 1.00 93.25 86 ASP A O 1
ATOM 657 N N . THR A 1 87 ? 5.735 -7.942 -11.239 1.00 89.94 87 THR A N 1
ATOM 658 C CA . THR A 1 87 ? 7.051 -7.908 -11.881 1.00 89.94 87 THR A CA 1
ATOM 659 C C . THR A 1 87 ? 7.419 -9.214 -12.574 1.00 89.94 87 THR A C 1
ATOM 661 O O . THR A 1 87 ? 8.494 -9.285 -13.168 1.00 89.94 87 THR A O 1
ATOM 664 N N . GLY A 1 88 ? 6.598 -10.261 -12.442 1.00 88.19 88 GLY A N 1
ATOM 665 C CA . GLY A 1 88 ? 6.947 -11.628 -12.837 1.00 88.19 88 GLY A CA 1
ATOM 666 C C . GLY A 1 88 ? 7.982 -12.295 -11.919 1.00 88.19 88 GLY A C 1
ATOM 667 O O . GLY A 1 88 ? 8.361 -13.438 -12.149 1.00 88.19 88 GLY A O 1
ATOM 668 N N . LEU A 1 89 ? 8.446 -11.595 -10.875 1.00 88.31 89 LEU A N 1
ATOM 669 C CA . LEU A 1 89 ? 9.450 -12.076 -9.918 1.00 88.31 89 LEU A CA 1
ATOM 670 C C . LEU A 1 89 ? 8.898 -12.221 -8.494 1.00 88.31 89 LEU A C 1
ATOM 672 O O . LEU A 1 89 ? 9.631 -12.582 -7.576 1.00 88.31 89 LEU A O 1
ATOM 676 N N . GLU A 1 90 ? 7.632 -11.878 -8.272 1.00 89.44 90 GLU A N 1
ATOM 677 C CA . GLU A 1 90 ? 7.023 -11.926 -6.946 1.00 89.44 90 GLU A CA 1
ATOM 678 C C . GLU A 1 90 ? 6.826 -13.381 -6.489 1.00 89.44 90 GLU A C 1
ATOM 680 O O . GLU A 1 90 ? 6.634 -14.294 -7.293 1.00 89.44 90 GLU A O 1
ATOM 685 N N . PHE A 1 91 ? 6.864 -13.610 -5.177 1.00 90.94 91 PHE A N 1
ATOM 686 C CA . PHE A 1 91 ? 6.542 -14.923 -4.622 1.00 90.94 91 PHE A CA 1
ATOM 687 C C . PHE A 1 91 ? 5.094 -15.308 -4.946 1.00 90.94 91 PHE A C 1
ATOM 689 O O . PHE A 1 91 ? 4.189 -14.470 -4.877 1.00 90.94 91 PHE A O 1
ATOM 696 N N . SER A 1 92 ? 4.862 -16.596 -5.211 1.00 92.19 92 SER A N 1
ATOM 697 C CA . SER A 1 92 ? 3.521 -17.125 -5.484 1.00 92.19 92 SER A CA 1
ATOM 698 C C . SER A 1 92 ? 2.532 -16.839 -4.346 1.00 92.19 92 SER A C 1
ATOM 700 O O . SER A 1 92 ? 1.369 -16.516 -4.581 1.00 92.19 92 SER A O 1
ATOM 702 N N . GLU A 1 93 ? 3.021 -16.870 -3.106 1.00 93.56 93 GLU A N 1
ATOM 703 C CA . GLU A 1 93 ? 2.272 -16.560 -1.894 1.00 93.56 93 GLU A CA 1
ATOM 704 C C . GLU A 1 93 ? 1.854 -15.091 -1.840 1.00 93.56 93 GLU A C 1
ATOM 706 O O . GLU A 1 93 ? 0.745 -14.797 -1.405 1.00 93.56 93 GLU A O 1
ATOM 711 N N . THR A 1 94 ? 2.696 -14.173 -2.327 1.00 95.06 94 THR A N 1
ATOM 712 C CA . THR A 1 94 ? 2.351 -12.748 -2.404 1.00 95.06 94 THR A CA 1
ATOM 713 C C . THR A 1 94 ? 1.246 -12.508 -3.417 1.00 95.06 94 THR A C 1
ATOM 715 O O . THR A 1 94 ? 0.317 -11.769 -3.105 1.00 95.06 94 THR A O 1
ATOM 718 N N . ARG A 1 95 ? 1.302 -13.146 -4.593 1.00 94.75 95 ARG A N 1
ATOM 719 C CA . ARG A 1 95 ? 0.225 -13.024 -5.586 1.00 94.75 95 ARG A CA 1
ATOM 720 C C . ARG A 1 95 ? -1.104 -13.520 -5.016 1.00 94.75 95 ARG A C 1
ATOM 722 O O . ARG A 1 95 ? -2.084 -12.786 -5.047 1.00 94.75 95 ARG A O 1
ATOM 729 N N . ARG A 1 96 ? -1.111 -14.721 -4.428 1.00 96.94 96 ARG A N 1
ATOM 730 C CA . ARG A 1 96 ? -2.317 -15.291 -3.808 1.00 96.94 96 ARG A CA 1
ATOM 731 C C . ARG A 1 96 ? -2.864 -14.395 -2.698 1.00 96.94 96 ARG A C 1
ATOM 733 O O . ARG A 1 96 ? -4.064 -14.174 -2.629 1.00 96.94 96 ARG A O 1
ATOM 740 N N . TYR A 1 97 ? -1.985 -13.865 -1.850 1.00 98.00 97 TYR A N 1
ATOM 741 C CA . TYR A 1 97 ? -2.372 -12.951 -0.780 1.00 98.00 97 TYR A CA 1
ATOM 742 C C . TYR A 1 97 ? -2.993 -11.653 -1.314 1.00 98.00 97 TYR A C 1
ATOM 744 O O . TYR A 1 97 ? -3.983 -11.176 -0.766 1.00 98.00 97 TYR A O 1
ATOM 752 N N . VAL A 1 98 ? -2.435 -11.083 -2.388 1.00 98.19 98 VAL A N 1
ATOM 753 C CA . VAL A 1 98 ? -2.987 -9.887 -3.042 1.00 98.19 98 VAL A CA 1
ATOM 754 C C . VAL A 1 98 ? -4.407 -10.156 -3.543 1.00 98.19 98 VAL A C 1
ATOM 756 O O . VAL A 1 98 ? -5.313 -9.389 -3.231 1.00 98.19 98 VAL A O 1
ATOM 759 N N . GLU A 1 99 ? -4.618 -11.269 -4.243 1.00 98.12 99 GLU A N 1
ATOM 760 C CA . GLU A 1 99 ? -5.944 -11.680 -4.721 1.00 98.12 99 GLU A CA 1
ATOM 761 C C . GLU A 1 99 ? -6.927 -11.908 -3.560 1.00 98.12 99 GLU A C 1
ATOM 763 O O . GLU A 1 99 ? -8.050 -11.404 -3.585 1.00 98.12 99 GLU A O 1
ATOM 768 N N . GLU A 1 100 ? -6.506 -12.619 -2.510 1.00 98.25 100 GLU A N 1
ATOM 769 C CA . GLU A 1 100 ? -7.335 -12.912 -1.336 1.00 98.25 100 GLU A CA 1
ATOM 770 C C . GLU A 1 100 ? -7.782 -11.638 -0.612 1.00 98.25 100 GLU A C 1
ATOM 772 O O . GLU A 1 100 ? -8.968 -11.476 -0.322 1.00 98.25 100 GLU A O 1
ATOM 777 N N . VAL A 1 101 ? -6.854 -10.719 -0.331 1.00 98.50 101 VAL A N 1
ATOM 778 C CA . VAL A 1 101 ? -7.163 -9.467 0.373 1.00 98.50 101 VAL A CA 1
ATOM 779 C C . VAL A 1 101 ? -8.063 -8.571 -0.469 1.00 98.50 101 VAL A C 1
ATOM 781 O O . VAL A 1 101 ? -9.022 -8.018 0.068 1.00 98.50 101 VAL A O 1
ATOM 784 N N . SER A 1 102 ? -7.798 -8.437 -1.772 1.00 98.50 102 SER A N 1
ATOM 785 C CA . SER A 1 102 ? -8.653 -7.644 -2.662 1.00 98.50 102 SER A CA 1
ATOM 786 C C . SER A 1 102 ? -10.081 -8.190 -2.706 1.00 98.50 102 SER A C 1
ATOM 788 O O . SER A 1 102 ? -11.030 -7.426 -2.535 1.00 98.50 102 SER A O 1
ATOM 790 N N . ASN A 1 103 ? -10.238 -9.514 -2.819 1.00 98.31 103 ASN A N 1
ATOM 791 C CA . ASN A 1 103 ? -11.547 -10.169 -2.774 1.00 98.31 103 ASN A CA 1
ATOM 792 C C . ASN A 1 103 ? -12.241 -9.976 -1.420 1.00 98.31 103 ASN A C 1
ATOM 794 O O . ASN A 1 103 ? -13.425 -9.651 -1.371 1.00 98.31 103 ASN A O 1
ATOM 798 N N . ARG A 1 104 ? -11.505 -10.133 -0.314 1.00 98.25 104 ARG A N 1
ATOM 799 C CA . ARG A 1 104 ? -12.025 -9.950 1.049 1.00 98.25 104 ARG A CA 1
ATOM 800 C C . ARG A 1 104 ? -12.548 -8.536 1.291 1.00 98.25 104 ARG A C 1
ATOM 802 O O . ARG A 1 104 ? -13.548 -8.374 1.981 1.00 98.25 104 ARG A O 1
ATOM 809 N N . LEU A 1 105 ? -11.860 -7.531 0.752 1.00 98.38 105 LEU A N 1
ATOM 810 C CA . LEU A 1 105 ? -12.228 -6.120 0.881 1.00 98.38 105 LEU A CA 1
ATOM 811 C C . LEU A 1 105 ? -13.237 -5.657 -0.184 1.00 98.38 105 LEU A C 1
ATOM 813 O O . LEU A 1 105 ? -13.676 -4.511 -0.137 1.00 98.38 105 LEU A O 1
ATOM 817 N N . GLY A 1 106 ? -13.611 -6.525 -1.131 1.00 98.25 106 GLY A N 1
ATOM 818 C CA . GLY A 1 106 ? -14.583 -6.214 -2.180 1.00 98.25 106 GLY A CA 1
ATOM 819 C C . GLY A 1 106 ? -14.122 -5.125 -3.150 1.00 98.25 106 GLY A C 1
ATOM 820 O O . GLY A 1 106 ? -14.961 -4.383 -3.659 1.00 98.25 106 GLY A O 1
ATOM 821 N N . VAL A 1 107 ? -12.809 -4.997 -3.370 1.00 98.38 107 VAL A N 1
ATOM 822 C CA . VAL A 1 107 ? -12.210 -3.993 -4.265 1.00 98.38 107 VAL A CA 1
ATOM 823 C C . VAL A 1 107 ? -11.773 -4.621 -5.583 1.00 98.38 107 VAL A C 1
ATOM 825 O O . VAL A 1 107 ? -11.297 -5.757 -5.619 1.00 98.38 107 VAL A O 1
ATOM 828 N N . GLU A 1 108 ? -11.866 -3.857 -6.669 1.00 98.38 108 GLU A N 1
ATOM 829 C CA . GLU A 1 108 ? -11.280 -4.257 -7.949 1.00 98.38 108 GLU A CA 1
ATOM 830 C C . GLU A 1 108 ? -9.748 -4.330 -7.820 1.00 98.38 108 GLU A C 1
ATOM 832 O O . GLU A 1 108 ? -9.090 -3.392 -7.353 1.00 98.38 108 GLU A O 1
ATOM 837 N N . LEU A 1 109 ? -9.181 -5.460 -8.253 1.00 98.62 109 LEU A N 1
ATOM 838 C CA . LEU A 1 109 ? -7.743 -5.670 -8.360 1.00 98.62 109 LEU A CA 1
ATOM 839 C C . LEU A 1 109 ? -7.279 -5.392 -9.793 1.00 98.62 109 LEU A C 1
ATOM 841 O O . LEU A 1 109 ? -7.549 -6.164 -10.711 1.00 98.62 109 LEU A O 1
ATOM 845 N N . VAL A 1 110 ? -6.515 -4.318 -9.960 1.00 98.50 110 VAL A N 1
ATOM 846 C CA . VAL A 1 110 ? -5.838 -3.973 -11.209 1.00 98.50 110 VAL A CA 1
ATOM 847 C C . VAL A 1 110 ? -4.418 -4.526 -11.164 1.00 98.50 110 VAL A C 1
ATOM 849 O O . VAL A 1 110 ? -3.572 -4.033 -10.413 1.00 98.50 110 VAL A O 1
ATOM 852 N N . VAL A 1 111 ? -4.147 -5.536 -11.990 1.00 98.06 111 VAL A N 1
ATOM 853 C CA . VAL A 1 111 ? -2.808 -6.118 -12.150 1.00 98.06 111 VAL A CA 1
ATOM 854 C C . VAL A 1 111 ? -2.096 -5.438 -13.314 1.00 98.06 111 VAL A C 1
ATOM 856 O O . VAL A 1 111 ? -2.578 -5.445 -14.445 1.00 98.06 111 VAL A O 1
ATOM 859 N N . LEU A 1 112 ? -0.947 -4.832 -13.029 1.00 97.12 112 LEU A N 1
ATOM 860 C CA . LEU A 1 112 ? -0.105 -4.156 -14.007 1.00 97.12 112 LEU A CA 1
ATOM 861 C C . LEU A 1 112 ? 1.151 -4.975 -14.260 1.00 97.12 112 LEU A C 1
ATOM 863 O O . LEU A 1 112 ? 1.942 -5.193 -13.346 1.00 97.12 112 LEU A O 1
ATOM 867 N N . GLU A 1 113 ? 1.362 -5.348 -15.513 1.00 93.81 113 GLU A N 1
ATOM 868 C CA . GLU A 1 113 ? 2.556 -6.054 -15.965 1.00 93.81 113 GLU A CA 1
ATOM 869 C C . GLU A 1 113 ? 3.407 -5.131 -16.840 1.00 93.81 113 GLU A C 1
ATOM 871 O O . GLU A 1 113 ? 2.900 -4.267 -17.556 1.00 93.81 113 GLU A O 1
ATOM 876 N N . SER A 1 114 ? 4.728 -5.303 -16.790 1.00 90.94 114 SER A N 1
ATOM 877 C CA . SER A 1 114 ? 5.642 -4.477 -17.593 1.00 90.94 114 SER A CA 1
ATOM 878 C C . SER A 1 114 ? 5.823 -4.951 -19.033 1.00 90.94 114 SER A C 1
ATOM 880 O O . SER A 1 114 ? 6.269 -4.170 -19.870 1.00 90.94 114 SER A O 1
ATOM 882 N N . GLY A 1 115 ? 5.537 -6.226 -19.320 1.00 89.31 115 GLY A N 1
ATOM 883 C CA . GLY A 1 115 ? 5.840 -6.854 -20.612 1.00 89.31 115 GLY A CA 1
ATOM 884 C C . GLY A 1 115 ? 7.339 -6.921 -20.952 1.00 89.31 115 GLY A C 1
ATOM 885 O O . GLY A 1 115 ? 7.703 -7.243 -22.079 1.00 89.31 115 GLY A O 1
ATOM 886 N N . VAL A 1 116 ? 8.222 -6.594 -20.003 1.00 90.75 116 VAL A N 1
ATOM 887 C CA . VAL A 1 116 ? 9.671 -6.528 -20.217 1.00 90.75 116 VAL A CA 1
ATOM 888 C C . VAL A 1 116 ? 10.302 -7.915 -20.118 1.00 90.75 116 VAL A C 1
ATOM 890 O O . VAL A 1 116 ? 10.045 -8.656 -19.170 1.00 90.75 116 VAL A O 1
ATOM 893 N N . ASP A 1 117 ? 11.216 -8.229 -21.043 1.00 91.62 117 ASP A N 1
ATOM 894 C CA . ASP A 1 117 ? 12.109 -9.388 -20.923 1.00 91.62 117 ASP A CA 1
ATOM 895 C C . ASP A 1 117 ? 13.122 -9.164 -19.790 1.00 91.62 117 ASP A C 1
ATOM 897 O O . ASP A 1 117 ? 14.193 -8.573 -19.969 1.00 91.62 117 ASP A O 1
ATOM 901 N N . VAL A 1 118 ? 12.771 -9.649 -18.599 1.00 90.38 118 VAL A N 1
ATOM 902 C CA . VAL A 1 118 ? 13.594 -9.531 -17.391 1.00 90.38 118 VAL A CA 1
ATOM 903 C C . VAL A 1 118 ? 14.972 -10.166 -17.585 1.00 90.38 118 VAL A C 1
ATOM 905 O O . VAL A 1 118 ? 15.967 -9.599 -17.132 1.00 90.38 118 VAL A O 1
ATOM 908 N N . LEU A 1 119 ? 15.070 -11.309 -18.272 1.00 90.50 119 LEU A N 1
ATOM 909 C CA . LEU A 1 119 ? 16.357 -11.971 -18.507 1.00 90.50 119 LEU A CA 1
ATOM 910 C C . LEU A 1 119 ? 17.224 -11.150 -19.463 1.00 90.50 119 LEU A C 1
ATOM 912 O O . LEU A 1 119 ? 18.425 -11.000 -19.233 1.00 90.50 119 LEU A O 1
ATOM 916 N N . GLY A 1 120 ? 16.622 -10.583 -20.508 1.00 93.12 120 GLY A N 1
ATOM 917 C CA . GLY A 1 120 ? 17.273 -9.631 -21.404 1.00 93.12 120 GLY A CA 1
ATOM 918 C C . GLY A 1 120 ? 17.826 -8.416 -20.661 1.00 93.12 120 GLY A C 1
ATOM 919 O O . GLY A 1 120 ? 18.987 -8.053 -20.854 1.00 93.12 120 GLY A O 1
ATOM 920 N N . GLU A 1 121 ? 17.046 -7.821 -19.760 1.00 93.19 121 GLU A N 1
ATOM 921 C CA . GLU A 1 121 ? 17.499 -6.672 -18.970 1.00 93.19 121 GLU A CA 1
ATOM 922 C C . GLU A 1 121 ? 18.570 -7.046 -17.936 1.00 93.19 121 GLU A C 1
ATOM 924 O O . GLU A 1 121 ? 19.520 -6.283 -17.761 1.00 93.19 121 GLU A O 1
ATOM 929 N N . ILE A 1 122 ? 18.512 -8.239 -17.331 1.00 91.25 122 ILE A N 1
ATOM 930 C CA . ILE A 1 122 ? 19.597 -8.757 -16.479 1.00 91.25 122 ILE A CA 1
ATOM 931 C C . ILE A 1 122 ? 20.897 -8.896 -17.280 1.00 91.25 122 ILE A C 1
ATOM 933 O O . ILE A 1 122 ? 21.950 -8.492 -16.792 1.00 91.25 122 ILE A O 1
ATOM 937 N N . ARG A 1 123 ? 20.853 -9.415 -18.516 1.00 92.88 123 ARG A N 1
ATOM 938 C CA . ARG A 1 123 ? 22.055 -9.524 -19.368 1.00 92.88 123 ARG A CA 1
ATOM 939 C C . ARG A 1 123 ? 22.658 -8.156 -19.699 1.00 92.88 123 ARG A C 1
ATOM 941 O O . ARG A 1 123 ? 23.875 -8.040 -19.776 1.00 92.88 123 ARG A O 1
ATOM 948 N N . LYS A 1 124 ? 21.824 -7.127 -19.882 1.00 93.81 124 LYS A N 1
ATOM 949 C CA . LYS A 1 124 ? 22.268 -5.763 -20.225 1.00 93.81 124 LYS A CA 1
ATOM 950 C C . LYS A 1 124 ? 22.746 -4.953 -19.020 1.00 93.81 124 LYS A C 1
ATOM 952 O O . LYS A 1 124 ? 23.683 -4.173 -19.143 1.00 93.81 124 LYS A O 1
ATOM 957 N N . ARG A 1 125 ? 22.063 -5.073 -17.880 1.00 91.56 125 ARG A N 1
ATOM 958 C CA . ARG A 1 125 ? 22.200 -4.166 -16.721 1.00 91.56 125 ARG A CA 1
ATOM 959 C C . ARG A 1 125 ? 22.739 -4.853 -15.471 1.00 91.56 125 ARG A C 1
ATOM 961 O O . ARG A 1 125 ? 22.936 -4.192 -14.453 1.00 91.56 125 ARG A O 1
ATOM 968 N N . GLY A 1 126 ? 22.945 -6.164 -15.526 1.00 89.88 126 GLY A N 1
ATOM 969 C CA . GLY A 1 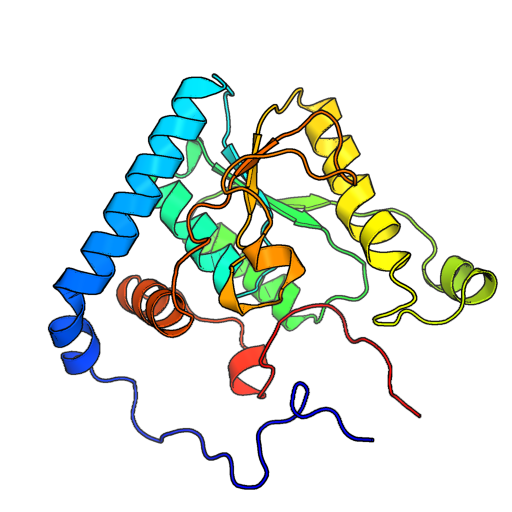126 ? 23.303 -6.987 -14.381 1.00 89.88 126 GLY A CA 1
ATOM 970 C C . GLY A 1 126 ? 22.127 -7.270 -13.442 1.00 89.88 126 GLY A C 1
ATOM 971 O O . GLY A 1 126 ? 20.999 -6.795 -13.617 1.00 89.88 126 GLY A O 1
ATOM 972 N N . LEU A 1 127 ? 22.418 -8.064 -12.409 1.00 87.00 127 LEU A N 1
ATOM 973 C CA . LEU A 1 127 ? 21.445 -8.436 -11.388 1.00 87.00 127 LEU A CA 1
ATOM 974 C C . LEU A 1 127 ? 20.944 -7.221 -10.601 1.00 87.00 127 LEU A C 1
ATOM 976 O O . LEU A 1 127 ? 21.637 -6.221 -10.392 1.00 87.00 127 LEU A O 1
ATOM 980 N N . 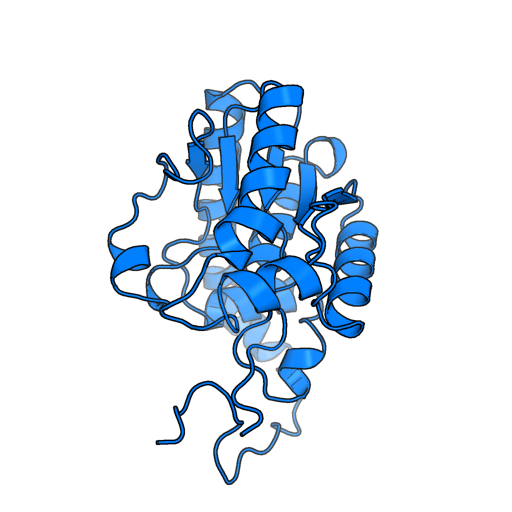MET A 1 128 ? 19.704 -7.347 -10.146 1.00 84.12 128 MET A N 1
ATOM 981 C CA . MET A 1 128 ? 19.015 -6.336 -9.360 1.00 84.12 128 MET A CA 1
ATOM 982 C C . MET A 1 128 ? 19.601 -6.286 -7.952 1.00 84.12 128 MET A C 1
ATOM 984 O O . MET A 1 128 ? 19.712 -7.310 -7.280 1.00 84.12 128 MET A O 1
ATOM 988 N N . SER A 1 129 ? 19.917 -5.088 -7.470 1.00 82.56 129 SER A N 1
ATOM 989 C CA . SER A 1 129 ? 20.461 -4.898 -6.125 1.00 82.56 129 SER A CA 1
ATOM 990 C C . SER A 1 129 ? 19.866 -3.660 -5.452 1.00 82.56 129 SER A C 1
ATOM 992 O O . SER A 1 129 ? 18.961 -3.006 -5.973 1.00 82.56 129 SER A O 1
ATOM 994 N N . VAL A 1 130 ? 20.323 -3.352 -4.237 1.00 73.50 130 VAL A N 1
ATOM 995 C CA . VAL A 1 130 ? 19.938 -2.109 -3.547 1.00 73.50 130 VAL A CA 1
ATOM 996 C C . VAL A 1 130 ? 20.452 -0.880 -4.297 1.00 73.50 130 VAL A C 1
ATOM 998 O O . VAL A 1 130 ? 19.767 0.141 -4.270 1.00 73.50 130 VAL A O 1
ATOM 1001 N N . ASP A 1 131 ? 21.583 -1.008 -4.983 1.00 79.94 131 ASP A N 1
ATOM 1002 C CA . ASP A 1 131 ? 22.246 0.077 -5.709 1.00 79.94 131 ASP A CA 1
ATOM 1003 C C . ASP A 1 131 ? 21.923 0.026 -7.214 1.00 79.94 131 ASP A C 1
ATOM 1005 O O . ASP A 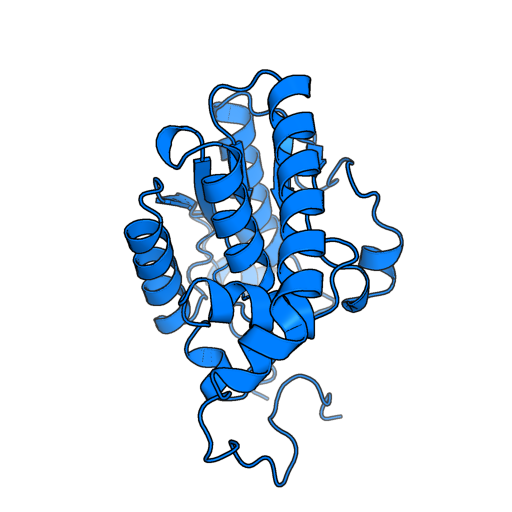1 131 ? 21.986 1.039 -7.900 1.00 79.94 131 ASP A O 1
ATOM 1009 N N . ASN A 1 132 ? 21.467 -1.130 -7.715 1.00 82.50 132 ASN A N 1
ATOM 1010 C CA . ASN A 1 132 ? 21.051 -1.346 -9.100 1.00 82.50 132 ASN A CA 1
ATOM 1011 C C . ASN A 1 132 ? 19.538 -1.618 -9.198 1.00 82.50 132 ASN A C 1
ATOM 1013 O O . ASN A 1 132 ? 19.091 -2.759 -9.352 1.00 82.50 132 ASN A O 1
ATOM 1017 N N . ARG A 1 133 ? 18.730 -0.559 -9.053 1.00 84.81 133 ARG A N 1
ATOM 1018 C CA . ARG A 1 133 ? 17.258 -0.632 -8.937 1.00 84.81 133 ARG A CA 1
ATOM 1019 C C . ARG A 1 133 ? 16.499 -0.437 -10.249 1.00 84.81 133 ARG A C 1
ATOM 1021 O O . ARG A 1 133 ? 15.338 -0.030 -10.211 1.00 84.81 133 ARG A O 1
ATOM 1028 N N . TRP A 1 134 ? 17.105 -0.755 -11.394 1.00 89.19 134 TRP A N 1
ATOM 1029 C CA . TRP A 1 134 ? 16.434 -0.634 -12.697 1.00 89.19 134 TRP A CA 1
ATOM 1030 C C . TRP A 1 134 ? 15.085 -1.372 -12.724 1.00 89.19 134 TRP A C 1
ATOM 1032 O O . TRP A 1 134 ? 14.123 -0.870 -13.295 1.00 89.19 134 TRP A O 1
ATOM 1042 N N . CYS A 1 135 ? 14.980 -2.501 -12.016 1.00 88.00 135 CYS A N 1
ATOM 1043 C CA . CYS A 1 135 ? 13.749 -3.274 -11.853 1.00 88.00 135 CYS A CA 1
ATOM 1044 C C . CYS A 1 135 ? 12.608 -2.493 -11.190 1.00 88.00 135 CYS A C 1
ATOM 1046 O O . CYS A 1 135 ? 11.450 -2.700 -11.523 1.00 88.00 135 CYS A O 1
ATOM 1048 N N . THR A 1 136 ? 12.903 -1.587 -10.254 1.00 88.56 136 THR A N 1
ATOM 1049 C CA . THR A 1 136 ? 11.860 -0.801 -9.582 1.00 88.56 136 THR A CA 1
ATOM 1050 C C . THR A 1 136 ? 11.252 0.196 -10.556 1.00 88.56 136 THR A C 1
ATOM 1052 O O . THR A 1 136 ? 10.035 0.242 -10.704 1.00 88.56 136 THR A O 1
ATOM 1055 N N . SER A 1 137 ? 12.093 0.938 -11.273 1.00 88.81 137 SER A N 1
ATOM 1056 C CA . SER A 1 137 ? 11.627 1.881 -12.287 1.00 88.81 137 SER A CA 1
ATOM 1057 C C . SER A 1 137 ? 10.899 1.156 -13.418 1.00 88.81 137 SER A C 1
ATOM 1059 O O . SER A 1 137 ? 9.764 1.489 -13.733 1.00 88.81 137 SER A O 1
ATOM 1061 N N . LEU A 1 138 ? 11.524 0.123 -13.985 1.00 91.25 138 LEU A N 1
ATOM 1062 C CA . LEU A 1 138 ? 11.051 -0.519 -15.206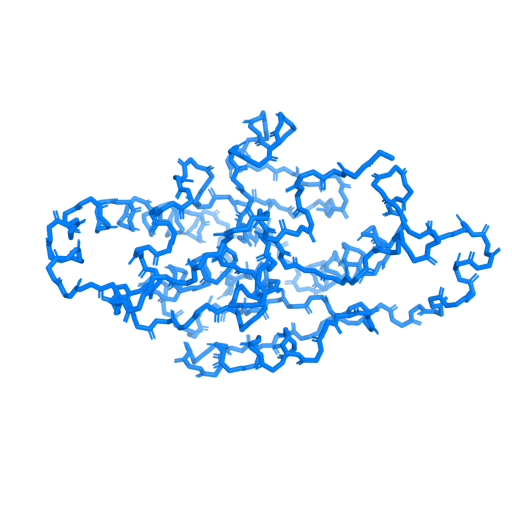 1.00 91.25 138 LEU A CA 1
ATOM 1063 C C . LEU A 1 138 ? 9.873 -1.470 -14.979 1.00 91.25 138 LEU A C 1
ATOM 1065 O O . LEU A 1 138 ? 8.925 -1.445 -15.755 1.00 91.25 138 LEU A O 1
ATOM 1069 N N . LEU A 1 139 ? 9.922 -2.292 -13.926 1.00 91.31 139 LEU A N 1
ATOM 1070 C CA . LEU A 1 139 ? 8.929 -3.348 -13.707 1.00 91.31 139 LEU A CA 1
ATOM 1071 C C . LEU A 1 139 ? 7.760 -2.896 -12.822 1.00 91.31 139 LEU A C 1
ATOM 1073 O O . LEU A 1 139 ? 6.706 -3.515 -12.873 1.00 91.31 139 LEU A O 1
ATOM 1077 N N . LYS A 1 140 ? 7.930 -1.845 -12.000 1.00 90.75 140 LYS A N 1
ATOM 1078 C CA . LYS A 1 140 ? 6.883 -1.370 -11.072 1.00 90.75 140 LYS A CA 1
ATOM 1079 C C . LYS A 1 140 ? 6.358 0.012 -11.427 1.00 90.75 140 LYS A C 1
ATOM 1081 O O . LYS A 1 140 ? 5.168 0.189 -11.661 1.00 90.75 140 LYS A O 1
ATOM 1086 N N . LEU A 1 141 ? 7.248 0.999 -11.457 1.00 92.44 141 LEU A N 1
ATOM 1087 C CA . LEU A 1 141 ? 6.837 2.402 -11.518 1.00 92.44 141 LEU A CA 1
ATOM 1088 C C . LEU A 1 141 ? 6.404 2.819 -12.928 1.00 92.44 141 LEU A C 1
ATOM 1090 O O . LEU A 1 141 ? 5.439 3.562 -13.057 1.00 92.44 141 LEU A O 1
ATOM 1094 N N . ASN A 1 142 ? 7.035 2.290 -13.979 1.00 93.44 142 ASN A N 1
ATOM 1095 C CA . ASN A 1 142 ? 6.649 2.573 -15.362 1.00 93.44 142 ASN A CA 1
ATOM 1096 C C . ASN A 1 142 ? 5.236 2.067 -15.711 1.00 93.44 142 ASN A C 1
ATOM 1098 O O . ASN A 1 142 ? 4.447 2.888 -16.183 1.00 93.44 142 ASN A O 1
ATOM 1102 N N . PRO A 1 143 ? 4.867 0.791 -15.459 1.00 94.50 143 PRO A N 1
ATOM 1103 C CA . PRO A 1 143 ? 3.498 0.324 -15.700 1.00 94.50 143 PRO A CA 1
ATOM 1104 C C . PRO A 1 143 ? 2.467 1.110 -14.889 1.00 94.50 143 PRO A C 1
ATOM 1106 O O . PRO A 1 143 ? 1.427 1.498 -15.412 1.00 94.50 143 PRO A O 1
ATOM 1109 N N . MET A 1 144 ? 2.790 1.415 -13.627 1.00 95.00 144 MET A N 1
ATOM 1110 C CA . MET A 1 144 ? 1.945 2.227 -12.751 1.00 95.00 144 MET A CA 1
ATOM 1111 C C . MET A 1 144 ? 1.720 3.636 -13.308 1.00 95.00 144 MET A C 1
ATOM 1113 O O . MET A 1 144 ? 0.581 4.090 -13.386 1.00 95.00 144 MET A O 1
ATOM 1117 N N . ARG A 1 145 ? 2.788 4.305 -13.755 1.00 94.12 145 ARG A N 1
ATOM 1118 C CA . ARG A 1 145 ? 2.720 5.621 -14.398 1.00 94.12 145 ARG A CA 1
ATOM 1119 C C . ARG A 1 145 ? 1.830 5.592 -15.636 1.00 94.12 145 ARG A C 1
ATOM 1121 O O . ARG A 1 145 ? 0.922 6.408 -15.736 1.00 94.12 145 ARG A O 1
ATOM 1128 N N . MET A 1 146 ? 2.047 4.634 -16.539 1.00 94.25 146 MET A N 1
ATOM 1129 C CA . MET A 1 146 ? 1.244 4.494 -17.760 1.00 94.25 146 MET A CA 1
ATOM 1130 C C . MET A 1 146 ? -0.237 4.272 -17.443 1.00 94.25 146 MET A C 1
ATOM 1132 O O . MET A 1 146 ? -1.103 4.882 -18.070 1.00 94.25 146 MET A O 1
ATOM 1136 N N . TYR A 1 147 ? -0.535 3.438 -16.444 1.00 96.00 147 TYR A N 1
ATOM 1137 C CA . TYR A 1 147 ? -1.903 3.205 -15.999 1.00 96.00 147 TYR A CA 1
ATOM 1138 C C . TYR A 1 147 ? -2.550 4.488 -15.462 1.00 96.00 147 TYR A C 1
ATOM 1140 O O . TYR A 1 147 ? -3.639 4.856 -15.906 1.00 96.00 147 TYR A O 1
ATOM 1148 N N . TYR A 1 148 ? -1.873 5.209 -14.565 1.00 94.88 148 TYR A N 1
ATOM 1149 C CA . TYR A 1 148 ? -2.408 6.444 -13.990 1.00 94.88 148 TYR A CA 1
ATOM 1150 C C . TYR A 1 148 ? -2.618 7.543 -15.033 1.00 94.88 148 TYR A C 1
ATOM 1152 O O . TYR A 1 148 ? -3.677 8.171 -15.036 1.00 94.88 148 TYR A O 1
ATOM 1160 N N . GLU A 1 149 ? -1.671 7.718 -15.957 1.00 93.06 149 GLU A N 1
ATOM 1161 C CA . GLU A 1 149 ? -1.797 8.645 -17.088 1.00 93.06 149 GLU A CA 1
ATOM 1162 C C . GLU A 1 149 ? -3.003 8.283 -17.968 1.00 93.06 149 GLU A C 1
ATOM 1164 O O . GLU A 1 149 ? -3.845 9.138 -18.240 1.00 93.06 149 GLU A O 1
ATOM 1169 N N . SER A 1 150 ? -3.156 7.004 -18.338 1.00 94.38 150 SER A N 1
ATOM 1170 C CA . SER A 1 150 ? -4.268 6.539 -19.188 1.00 94.38 150 SER A CA 1
ATOM 1171 C C . SER A 1 150 ? -5.653 6.761 -18.570 1.00 94.38 150 SER A C 1
ATOM 1173 O O . SER A 1 150 ? -6.647 6.880 -19.283 1.00 94.38 150 SER A O 1
ATOM 1175 N N . ARG A 1 151 ? -5.721 6.835 -17.236 1.00 94.12 151 ARG A N 1
ATOM 1176 C CA . ARG A 1 151 ? -6.948 7.059 -16.462 1.00 94.12 151 ARG A CA 1
ATOM 1177 C C . ARG A 1 151 ? -7.100 8.506 -15.988 1.00 94.12 151 ARG A C 1
ATOM 1179 O O . ARG A 1 151 ? -8.070 8.805 -15.298 1.00 94.12 151 ARG A O 1
ATOM 1186 N N . SER A 1 152 ? -6.165 9.395 -16.341 1.00 93.00 152 SER A N 1
ATOM 1187 C CA . SER A 1 152 ? -6.129 10.789 -15.869 1.00 93.00 152 SER A CA 1
ATOM 1188 C C . SER A 1 152 ? -6.211 10.909 -14.337 1.00 93.00 152 SER A C 1
ATOM 1190 O O . SER A 1 152 ? -6.858 11.812 -13.800 1.00 93.00 152 SER A O 1
ATOM 1192 N N . LEU A 1 153 ? -5.582 9.969 -13.624 1.00 94.50 153 LEU A N 1
ATOM 1193 C CA . LEU A 1 153 ? -5.537 9.958 -12.162 1.00 94.50 153 LEU A CA 1
ATOM 1194 C C . LEU A 1 153 ? -4.569 11.032 -11.664 1.00 94.50 153 LEU A C 1
ATOM 1196 O O . LEU A 1 153 ? -3.486 11.205 -12.217 1.00 94.50 153 LEU A O 1
ATOM 1200 N N . LYS A 1 154 ? -4.956 11.745 -10.602 1.00 95.12 154 LYS A N 1
ATOM 1201 C CA . LYS A 1 154 ? -4.176 12.868 -10.055 1.00 95.12 154 LYS A CA 1
ATOM 1202 C C . LYS A 1 154 ? -3.462 12.515 -8.762 1.00 95.12 154 LYS A C 1
ATOM 1204 O O . LYS A 1 154 ? -2.429 13.108 -8.463 1.00 95.12 154 LYS A O 1
ATOM 1209 N N . VAL A 1 155 ? -4.007 11.574 -7.993 1.00 97.38 155 VAL A N 1
ATOM 1210 C CA . VAL A 1 155 ? -3.425 11.125 -6.730 1.00 97.38 155 VAL A CA 1
ATOM 1211 C C . VAL A 1 155 ? -3.613 9.622 -6.525 1.00 97.38 155 VAL A C 1
ATOM 1213 O O . VAL A 1 155 ? -4.612 9.043 -6.955 1.00 97.38 155 VAL A O 1
ATOM 1216 N N . TYR A 1 156 ? -2.654 8.996 -5.844 1.00 97.88 156 TYR A N 1
ATOM 1217 C CA . TYR A 1 156 ? -2.746 7.625 -5.339 1.00 97.88 156 TYR A CA 1
ATOM 1218 C C . TYR A 1 156 ? -2.282 7.531 -3.886 1.00 97.88 156 TYR A C 1
ATOM 1220 O O . TYR A 1 156 ? -1.482 8.348 -3.418 1.00 97.88 156 TYR A O 1
ATOM 1228 N N . LEU A 1 157 ? -2.768 6.511 -3.178 1.00 98.56 157 LEU A N 1
ATOM 1229 C CA . LEU A 1 157 ? -2.339 6.194 -1.818 1.00 98.56 157 LEU A CA 1
ATOM 1230 C C . LEU A 1 157 ? -1.184 5.187 -1.832 1.00 98.56 157 LEU A C 1
ATOM 1232 O O . LEU A 1 157 ? -1.197 4.220 -2.594 1.00 98.56 157 LEU A O 1
ATOM 1236 N N . ASP A 1 158 ? -0.204 5.386 -0.956 1.00 97.88 158 ASP A N 1
ATOM 1237 C CA . ASP A 1 158 ? 0.967 4.520 -0.793 1.00 97.88 158 ASP A CA 1
ATOM 1238 C C . ASP A 1 158 ? 1.245 4.271 0.702 1.00 97.88 158 ASP A C 1
ATOM 1240 O O . ASP A 1 158 ? 0.980 5.114 1.562 1.00 97.88 158 ASP A O 1
ATOM 1244 N N . GLY A 1 159 ? 1.747 3.074 1.017 1.00 96.44 159 GLY A N 1
ATOM 1245 C CA . GLY A 1 159 ? 2.025 2.620 2.382 1.00 96.44 159 GLY A CA 1
ATOM 1246 C C . GLY A 1 159 ? 3.382 3.032 2.956 1.00 96.44 159 GLY A C 1
ATOM 1247 O O . GLY A 1 159 ? 3.774 2.499 3.989 1.00 96.44 159 GLY A O 1
ATOM 1248 N N . ALA A 1 160 ? 4.154 3.907 2.311 1.00 94.44 160 ALA A N 1
ATOM 1249 C CA . ALA A 1 160 ? 5.488 4.255 2.786 1.00 94.44 160 ALA A CA 1
ATOM 1250 C C . ALA A 1 160 ? 5.473 4.986 4.138 1.00 94.44 160 ALA A C 1
ATOM 1252 O O . ALA A 1 160 ? 4.788 5.994 4.306 1.00 94.44 160 ALA A O 1
ATOM 1253 N N . ARG A 1 161 ? 6.305 4.505 5.076 1.00 93.81 161 ARG A N 1
ATOM 1254 C CA . ARG A 1 161 ? 6.440 5.068 6.431 1.00 93.81 161 ARG A CA 1
ATOM 1255 C C . ARG A 1 161 ? 7.822 5.643 6.733 1.00 93.81 161 ARG A C 1
ATOM 1257 O O . ARG A 1 161 ? 8.826 5.224 6.150 1.00 93.81 161 ARG A O 1
ATOM 1264 N N . ASP A 1 162 ? 7.875 6.535 7.718 1.00 89.44 162 ASP A N 1
ATOM 1265 C CA . ASP A 1 162 ? 9.084 7.245 8.165 1.00 89.44 162 ASP A CA 1
ATOM 1266 C C . ASP A 1 162 ? 10.164 6.302 8.675 1.00 89.44 162 ASP A C 1
ATOM 1268 O O . ASP A 1 162 ? 11.328 6.381 8.282 1.00 89.44 162 ASP A O 1
ATOM 1272 N N . TYR A 1 163 ? 9.746 5.338 9.490 1.00 83.06 163 TYR A N 1
ATOM 1273 C CA . TYR A 1 163 ? 10.615 4.391 10.187 1.00 83.06 163 TYR A CA 1
ATOM 1274 C C . TYR A 1 163 ? 11.293 3.353 9.275 1.00 83.06 163 TYR A C 1
ATOM 1276 O O . TYR A 1 163 ? 11.908 2.409 9.765 1.00 83.06 163 TYR A O 1
ATOM 1284 N N . GLU A 1 164 ? 11.163 3.471 7.953 1.00 81.75 164 GLU A N 1
ATOM 1285 C CA . GLU A 1 164 ? 11.773 2.539 7.002 1.00 81.75 164 GLU A CA 1
ATOM 1286 C C . GLU A 1 164 ? 13.135 2.989 6.466 1.00 81.75 164 GLU A C 1
ATOM 1288 O O . GLU A 1 164 ? 13.967 2.143 6.134 1.00 81.75 164 GLU A O 1
ATOM 1293 N N . SER A 1 165 ? 13.362 4.299 6.317 1.00 85.56 165 SER A N 1
ATOM 1294 C CA . SER A 1 165 ? 14.643 4.865 5.866 1.00 85.56 165 SER A CA 1
ATOM 1295 C C . SER A 1 165 ? 14.651 6.386 5.992 1.00 85.56 165 SER A C 1
ATOM 1297 O O . SER A 1 165 ? 13.599 7.013 5.884 1.00 85.56 165 SER A O 1
ATOM 1299 N N . THR A 1 166 ? 15.839 6.989 6.066 1.00 85.12 166 THR A N 1
ATOM 1300 C CA . THR A 1 166 ? 16.017 8.451 6.081 1.00 85.12 166 THR A CA 1
ATOM 1301 C C . THR A 1 166 ? 15.308 9.147 4.916 1.00 85.12 166 THR A C 1
ATOM 1303 O O . THR A 1 166 ? 14.647 10.160 5.115 1.00 85.12 166 THR A O 1
ATOM 1306 N N . LEU A 1 167 ? 15.369 8.573 3.706 1.00 85.56 167 LEU A N 1
ATOM 1307 C CA . LEU A 1 167 ? 14.699 9.134 2.525 1.00 85.56 167 LEU A CA 1
ATOM 1308 C C . LEU A 1 167 ? 13.169 9.148 2.663 1.00 85.56 167 LEU A C 1
ATOM 1310 O O . LEU A 1 167 ? 12.513 10.083 2.212 1.00 85.56 167 LEU A O 1
ATOM 1314 N N . ARG A 1 168 ? 12.587 8.123 3.297 1.00 87.44 168 ARG A N 1
ATOM 1315 C CA . ARG A 1 168 ? 11.139 8.073 3.543 1.00 87.44 168 ARG A CA 1
ATOM 1316 C C . ARG A 1 168 ? 10.714 9.026 4.657 1.00 87.44 168 ARG A C 1
ATOM 1318 O O . ARG A 1 168 ? 9.671 9.654 4.516 1.00 87.44 168 ARG A O 1
ATOM 1325 N N . ALA A 1 169 ? 11.546 9.211 5.682 1.00 88.75 169 ALA A N 1
ATOM 1326 C CA . ALA A 1 169 ? 11.291 10.187 6.740 1.00 88.75 169 ALA A CA 1
ATOM 1327 C C . ALA A 1 169 ? 11.144 11.616 6.183 1.00 88.75 169 ALA A C 1
ATOM 1329 O O . ALA A 1 169 ? 10.169 12.296 6.496 1.00 88.75 169 ALA A O 1
ATOM 1330 N N . ILE A 1 170 ? 12.034 12.036 5.273 1.00 92.38 170 ILE A N 1
ATOM 1331 C CA . ILE A 1 170 ? 11.986 13.381 4.662 1.00 92.38 170 ILE A CA 1
ATOM 1332 C C . ILE A 1 170 ? 10.957 13.525 3.528 1.00 92.38 170 ILE A C 1
ATOM 1334 O O . ILE A 1 170 ? 10.692 14.635 3.077 1.00 92.38 170 ILE A O 1
ATOM 1338 N N . THR A 1 171 ? 10.386 12.422 3.036 1.00 91.75 171 THR A N 1
ATOM 1339 C CA . THR A 1 171 ? 9.379 12.459 1.964 1.00 91.75 171 THR A CA 1
ATOM 1340 C C . THR A 1 171 ? 8.108 13.149 2.475 1.00 91.75 171 THR A C 1
ATOM 1342 O O . THR A 1 171 ? 7.590 12.724 3.504 1.00 91.75 171 THR A O 1
ATOM 1345 N N . PRO A 1 172 ? 7.544 14.156 1.792 1.00 95.31 172 PRO A N 1
ATOM 1346 C CA . PRO A 1 172 ? 6.329 14.823 2.262 1.00 95.31 172 PRO A CA 1
ATOM 1347 C C . PRO A 1 172 ? 5.125 13.865 2.293 1.00 95.31 172 PRO A C 1
ATOM 1349 O O . PRO A 1 172 ? 5.067 12.896 1.535 1.00 95.31 172 PRO A O 1
ATOM 1352 N N . ARG A 1 173 ? 4.145 14.130 3.172 1.00 96.88 173 ARG A N 1
ATOM 1353 C CA . ARG A 1 173 ? 2.940 13.285 3.314 1.00 96.88 173 ARG A CA 1
ATOM 1354 C C . ARG A 1 173 ? 2.069 13.282 2.052 1.00 96.88 173 ARG A C 1
ATOM 1356 O O . ARG A 1 173 ? 1.444 12.270 1.756 1.00 96.88 173 ARG A O 1
ATOM 1363 N N . ILE A 1 174 ? 2.062 14.391 1.313 1.00 97.62 174 ILE A N 1
ATOM 1364 C CA . ILE A 1 174 ? 1.558 14.489 -0.060 1.00 97.62 174 ILE A CA 1
ATOM 1365 C C . ILE A 1 174 ? 2.672 15.108 -0.897 1.00 97.62 174 ILE A C 1
ATOM 1367 O O . ILE A 1 174 ? 3.229 16.135 -0.513 1.00 97.62 174 ILE A O 1
ATOM 1371 N N . GLY A 1 175 ? 3.007 14.501 -2.027 1.00 95.31 175 GLY A N 1
ATOM 1372 C CA . GLY A 1 175 ? 3.974 15.081 -2.949 1.00 95.31 175 GLY A CA 1
ATOM 1373 C C . GLY A 1 175 ? 4.216 14.212 -4.167 1.00 95.31 175 GLY A C 1
ATOM 1374 O O . GLY A 1 175 ? 3.738 13.082 -4.256 1.00 95.31 175 GLY A O 1
ATOM 1375 N N . GLU A 1 176 ? 4.971 14.745 -5.115 1.00 91.31 176 GLU A N 1
ATOM 1376 C CA . GLU A 1 176 ? 5.310 14.009 -6.324 1.00 91.31 176 GLU A CA 1
ATOM 1377 C C . GLU A 1 176 ? 6.288 12.867 -6.037 1.00 91.31 176 GLU A C 1
ATOM 1379 O O . GLU A 1 176 ? 7.201 12.961 -5.210 1.00 91.31 176 GLU A O 1
ATOM 1384 N N . ASN A 1 177 ? 6.103 11.769 -6.763 1.00 88.44 177 ASN A N 1
ATOM 1385 C CA . ASN A 1 177 ? 7.122 10.749 -6.919 1.00 88.44 177 ASN A CA 1
ATOM 1386 C C . ASN A 1 177 ? 7.803 10.996 -8.273 1.00 88.44 177 ASN A C 1
ATOM 1388 O O . ASN A 1 177 ? 7.143 10.809 -9.291 1.00 88.44 177 ASN A O 1
ATOM 1392 N N . PRO A 1 178 ? 9.104 11.340 -8.332 1.00 86.25 178 PRO A N 1
ATOM 1393 C CA . PRO A 1 178 ? 9.786 11.607 -9.603 1.00 86.25 178 PRO A CA 1
ATOM 1394 C C . PRO A 1 178 ? 9.725 10.452 -10.613 1.00 86.25 178 PRO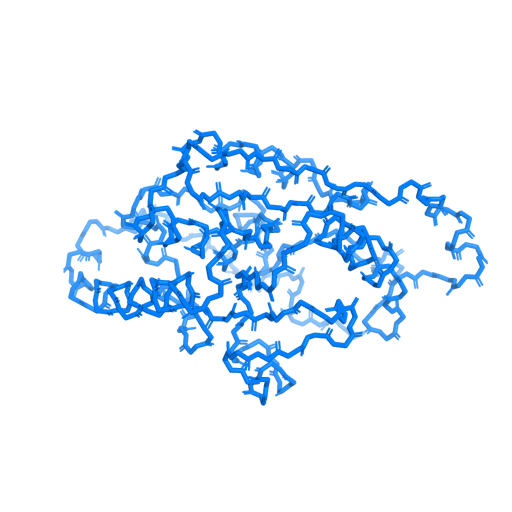 A C 1
ATOM 1396 O O . PRO A 1 178 ? 9.902 10.658 -11.807 1.00 86.25 178 PRO A O 1
ATOM 1399 N N . SER A 1 179 ? 9.492 9.222 -10.146 1.00 84.44 179 SER A N 1
ATOM 1400 C CA . SER A 1 179 ? 9.335 8.043 -11.010 1.00 84.44 179 SER A CA 1
ATOM 1401 C C . SER A 1 179 ? 7.908 7.840 -11.541 1.00 84.44 179 SER A C 1
ATOM 1403 O O . SER A 1 179 ? 7.694 6.975 -12.384 1.00 84.44 179 SER A O 1
ATOM 1405 N N . VAL A 1 180 ? 6.939 8.604 -11.036 1.00 88.38 180 VAL A N 1
ATOM 1406 C CA . VAL A 1 180 ? 5.532 8.629 -11.463 1.00 88.38 180 VAL A CA 1
ATOM 1407 C C . VAL A 1 180 ? 5.110 10.107 -11.586 1.00 88.38 180 VAL A C 1
ATOM 1409 O O . VAL A 1 180 ? 4.311 10.589 -10.783 1.00 88.38 180 VAL A O 1
ATOM 1412 N N . PRO A 1 181 ? 5.727 10.869 -12.511 1.00 88.06 181 PRO A N 1
ATOM 1413 C CA . PRO A 1 181 ? 5.476 12.301 -12.655 1.00 88.06 181 PRO A CA 1
ATOM 1414 C C . PRO A 1 181 ? 4.008 12.586 -12.991 1.00 88.06 181 PRO A C 1
ATOM 1416 O O . PRO A 1 181 ? 3.337 11.774 -13.624 1.00 88.06 181 PRO A O 1
ATOM 1419 N N . GLY A 1 182 ? 3.512 13.749 -12.565 1.00 87.38 182 GLY A N 1
ATOM 1420 C CA . GLY A 1 182 ? 2.141 14.197 -12.840 1.00 87.38 182 GLY A CA 1
ATOM 1421 C C . GLY A 1 182 ? 1.055 13.569 -11.960 1.00 87.38 182 GLY A C 1
ATOM 1422 O O . GLY A 1 182 ? -0.089 14.012 -12.018 1.00 87.38 182 GLY A O 1
ATOM 1423 N N . VAL A 1 183 ? 1.402 12.593 -11.112 1.00 94.12 183 VAL A N 1
ATOM 1424 C CA . VAL A 1 183 ? 0.473 11.955 -10.170 1.00 94.12 183 VAL A CA 1
ATOM 1425 C C . VAL A 1 183 ? 1.033 12.059 -8.758 1.00 94.12 183 VAL A C 1
ATOM 1427 O O . VAL A 1 183 ? 2.117 11.558 -8.446 1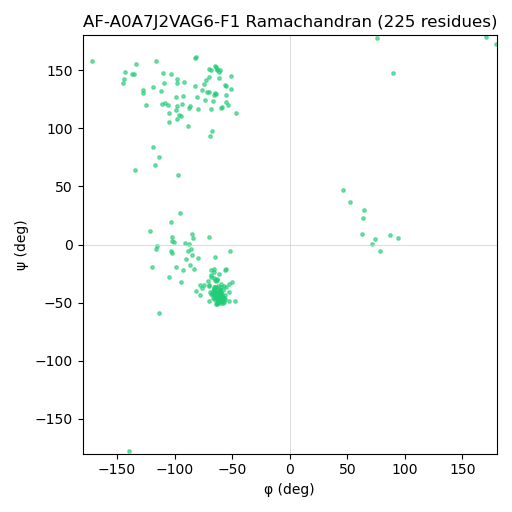.00 94.12 183 VAL A O 1
ATOM 1430 N N . LEU A 1 184 ? 0.286 12.711 -7.875 1.00 96.44 184 LEU A N 1
ATOM 1431 C CA . LEU A 1 184 ? 0.688 12.901 -6.492 1.00 96.44 184 LEU A CA 1
ATOM 1432 C C . LEU A 1 184 ? 0.588 11.593 -5.712 1.00 96.44 184 LEU A C 1
ATOM 1434 O O . LEU A 1 184 ? -0.344 10.807 -5.862 1.00 96.44 184 LEU A O 1
ATOM 1438 N N . ARG A 1 185 ? 1.555 11.377 -4.829 1.00 97.31 185 ARG A N 1
ATOM 1439 C CA . ARG A 1 185 ? 1.530 10.300 -3.849 1.00 97.31 185 ARG A CA 1
ATOM 1440 C C . ARG A 1 185 ? 1.072 10.861 -2.515 1.00 97.31 185 ARG A C 1
ATOM 1442 O O . ARG A 1 185 ? 1.689 11.796 -2.006 1.00 97.31 185 ARG A O 1
ATOM 1449 N N . ALA A 1 186 ? 0.056 10.248 -1.929 1.00 98.19 186 ALA A N 1
ATOM 1450 C CA . ALA A 1 186 ? -0.394 10.520 -0.572 1.00 98.19 186 ALA A CA 1
ATOM 1451 C C . ALA A 1 186 ? -0.041 9.341 0.348 1.00 98.19 186 ALA A C 1
ATOM 1453 O O . ALA A 1 186 ? -0.173 8.181 -0.039 1.00 98.19 186 ALA A O 1
ATOM 1454 N N . LEU A 1 187 ? 0.420 9.638 1.566 1.00 98.44 187 LEU A N 1
ATOM 1455 C CA . LEU A 1 187 ? 0.922 8.663 2.540 1.00 98.44 187 LEU A CA 1
ATOM 1456 C C . LEU A 1 187 ? 0.064 8.679 3.819 1.00 98.44 187 LEU A C 1
ATOM 1458 O O . LEU A 1 187 ? 0.426 9.359 4.788 1.00 98.44 187 LEU A O 1
ATOM 1462 N N . PRO A 1 188 ? -1.074 7.954 3.858 1.00 98.50 188 PRO A N 1
ATOM 1463 C CA . PRO A 1 188 ? -1.998 8.006 4.994 1.00 98.50 188 PRO A CA 1
ATOM 1464 C C . PRO A 1 188 ? -1.354 7.570 6.307 1.00 98.50 188 PRO A C 1
ATOM 1466 O O . PRO A 1 188 ? -1.553 8.212 7.332 1.00 98.50 188 PRO A O 1
ATOM 1469 N N . VAL A 1 189 ? -0.508 6.538 6.246 1.00 98.25 189 VAL A N 1
ATOM 1470 C CA . VAL A 1 189 ? 0.112 5.891 7.412 1.00 98.25 189 VAL A CA 1
ATOM 1471 C C . VAL A 1 189 ? 1.577 6.293 7.629 1.00 98.25 189 VAL A C 1
ATOM 1473 O O . VAL A 1 189 ? 2.320 5.581 8.302 1.00 98.25 189 VAL A O 1
ATOM 1476 N N . LYS A 1 190 ? 2.024 7.421 7.053 1.00 96.75 190 LYS A N 1
ATOM 1477 C CA . LYS A 1 190 ? 3.437 7.859 7.043 1.00 96.75 190 LYS A CA 1
ATOM 1478 C C . LYS A 1 190 ? 4.116 7.770 8.419 1.00 96.75 190 LYS A C 1
ATOM 1480 O O . LYS A 1 190 ? 5.202 7.202 8.537 1.00 96.75 190 LYS A O 1
ATOM 1485 N N . SER A 1 191 ? 3.454 8.295 9.446 1.00 95.00 191 SER A N 1
ATOM 1486 C CA . SER A 1 191 ? 3.951 8.371 10.824 1.00 95.00 191 SER A CA 1
ATOM 1487 C C . SER A 1 191 ? 3.575 7.162 11.685 1.00 95.00 191 SER A C 1
ATOM 1489 O O . SER A 1 191 ? 3.918 7.127 12.864 1.00 95.00 191 SER A O 1
ATOM 1491 N N . TRP A 1 192 ? 2.883 6.155 11.141 1.00 96.19 192 TRP A N 1
ATOM 1492 C CA . TRP A 1 192 ? 2.444 5.012 11.938 1.00 96.19 192 TRP A CA 1
ATOM 1493 C C . TRP A 1 192 ? 3.639 4.139 12.354 1.00 96.19 192 TRP A C 1
ATOM 1495 O O . TRP A 1 192 ? 4.448 3.725 11.510 1.00 96.19 192 TRP A O 1
ATOM 1505 N N . PRO A 1 193 ? 3.749 3.764 13.638 1.00 92.88 193 PRO A N 1
ATOM 1506 C CA . PRO A 1 193 ? 4.651 2.703 14.063 1.00 92.88 193 PRO A CA 1
ATOM 1507 C C . PRO A 1 193 ? 4.260 1.351 13.445 1.00 92.88 193 PRO A C 1
ATOM 1509 O O . PRO A 1 193 ? 3.085 1.063 13.221 1.00 92.88 193 PRO A O 1
ATOM 1512 N N . ARG A 1 194 ? 5.243 0.462 13.227 1.00 91.00 194 ARG A N 1
ATOM 1513 C CA . ARG A 1 194 ? 4.997 -0.891 12.675 1.00 91.00 194 ARG A CA 1
ATOM 1514 C C . ARG A 1 194 ? 3.982 -1.684 13.508 1.00 91.00 194 ARG A C 1
ATOM 1516 O O . ARG A 1 194 ? 3.196 -2.430 12.936 1.00 91.00 194 ARG A O 1
ATOM 1523 N N . ILE A 1 195 ? 4.006 -1.521 14.831 1.00 90.69 195 ILE A N 1
ATOM 1524 C CA . ILE A 1 195 ? 3.084 -2.217 15.731 1.00 90.69 195 ILE A CA 1
ATOM 1525 C C . ILE A 1 195 ? 1.632 -1.776 15.517 1.00 90.69 195 ILE A C 1
ATOM 1527 O O . ILE A 1 195 ? 0.752 -2.625 15.494 1.00 90.69 195 ILE A O 1
ATOM 1531 N N . VAL A 1 196 ? 1.384 -0.487 15.255 1.00 94.12 196 VAL A N 1
ATOM 1532 C CA . VAL A 1 196 ? 0.030 0.027 14.993 1.00 94.12 196 VAL A CA 1
ATOM 1533 C C . VAL A 1 196 ? -0.530 -0.574 13.703 1.00 94.12 196 VAL A C 1
ATOM 1535 O O . VAL A 1 196 ? -1.670 -1.015 13.693 1.00 94.12 196 VAL A O 1
ATOM 1538 N N . ILE A 1 197 ? 0.291 -0.707 12.651 1.00 95.62 197 ILE A N 1
ATOM 1539 C CA . ILE A 1 197 ? -0.104 -1.388 11.401 1.00 95.62 197 ILE A CA 1
ATOM 1540 C C . ILE A 1 197 ? -0.563 -2.827 11.671 1.00 95.62 197 ILE A C 1
ATOM 1542 O O . ILE A 1 197 ? -1.606 -3.247 11.179 1.00 95.62 197 ILE A O 1
ATOM 1546 N N . GLN A 1 198 ? 0.214 -3.589 12.446 1.00 93.06 198 GLN A N 1
ATOM 1547 C CA . GLN A 1 198 ? -0.108 -4.987 12.741 1.00 93.06 198 GLN A CA 1
ATOM 1548 C C . GLN A 1 198 ? -1.348 -5.114 13.629 1.00 93.06 198 GLN A C 1
ATOM 1550 O O . GLN A 1 198 ? -2.199 -5.953 13.352 1.00 93.06 198 GLN A O 1
ATOM 1555 N N . LEU A 1 199 ? -1.470 -4.271 14.659 1.00 94.00 199 LEU A N 1
ATOM 1556 C CA . LEU A 1 199 ? -2.631 -4.254 15.548 1.00 94.00 199 LEU A CA 1
ATOM 1557 C C . LEU A 1 199 ? -3.909 -3.839 14.817 1.00 94.00 199 LEU A C 1
ATOM 1559 O O . LEU A 1 199 ? -4.945 -4.450 15.048 1.00 94.00 199 LEU A O 1
ATOM 1563 N N . TYR A 1 200 ? -3.835 -2.858 13.916 1.00 96.94 200 TYR A N 1
ATOM 1564 C CA . TYR A 1 200 ? -4.959 -2.452 13.075 1.00 96.94 200 TYR A CA 1
ATOM 1565 C C . TYR A 1 200 ? -5.420 -3.593 12.158 1.00 96.94 200 TYR A C 1
ATOM 1567 O O . TYR A 1 200 ? -6.592 -3.956 12.162 1.00 96.94 200 TYR A O 1
ATOM 1575 N N . LEU A 1 201 ? -4.504 -4.228 11.420 1.00 96.31 201 LEU A N 1
ATOM 1576 C CA . LEU A 1 201 ? -4.871 -5.356 10.554 1.00 96.31 201 LEU A CA 1
ATOM 1577 C C . LEU A 1 201 ? -5.465 -6.516 11.359 1.00 96.31 201 LEU A C 1
ATOM 1579 O O . LEU A 1 201 ? -6.484 -7.085 10.968 1.00 96.31 201 LEU A O 1
ATOM 1583 N N . LEU A 1 202 ? -4.874 -6.815 12.518 1.00 93.75 202 LEU A N 1
ATOM 1584 C CA . LEU A 1 202 ? -5.382 -7.834 13.426 1.00 93.75 202 LEU A CA 1
ATOM 1585 C C . LEU A 1 202 ? -6.773 -7.476 13.976 1.00 93.75 202 LEU A C 1
ATOM 1587 O O . LEU A 1 202 ? -7.634 -8.352 14.029 1.00 93.75 202 LEU A O 1
ATOM 1591 N N . SER A 1 203 ? -7.024 -6.212 14.340 1.00 94.88 203 SER A N 1
ATOM 1592 C CA . SER A 1 203 ? -8.327 -5.762 14.858 1.00 94.88 203 SER A CA 1
ATOM 1593 C C . SER A 1 203 ? -9.437 -5.847 13.809 1.00 94.88 203 SER A C 1
ATOM 1595 O O . SER A 1 203 ? -10.590 -6.090 14.158 1.00 94.88 203 SER A O 1
ATOM 1597 N N . ARG A 1 204 ? -9.089 -5.718 12.524 1.00 96.00 204 ARG A N 1
ATOM 1598 C CA . ARG A 1 204 ? -9.992 -5.922 11.379 1.00 96.00 204 ARG A CA 1
ATOM 1599 C C . ARG A 1 204 ? -10.050 -7.376 10.897 1.00 96.00 204 ARG A C 1
ATOM 1601 O O . ARG A 1 204 ? -10.751 -7.687 9.936 1.00 96.00 204 ARG A O 1
ATOM 1608 N N . GLY A 1 205 ? -9.320 -8.285 11.547 1.00 94.44 205 GLY A N 1
ATOM 1609 C CA . GLY A 1 205 ? -9.249 -9.695 11.168 1.00 94.44 205 GLY A CA 1
ATOM 1610 C C . GLY A 1 205 ? -8.628 -9.931 9.788 1.00 94.44 205 GLY A C 1
ATOM 1611 O O . GLY A 1 205 ? -8.910 -10.955 9.166 1.00 94.44 205 GLY A O 1
ATOM 1612 N N . ILE A 1 206 ? -7.817 -8.997 9.289 1.00 96.25 206 ILE A N 1
ATOM 1613 C CA . ILE A 1 206 ? -7.127 -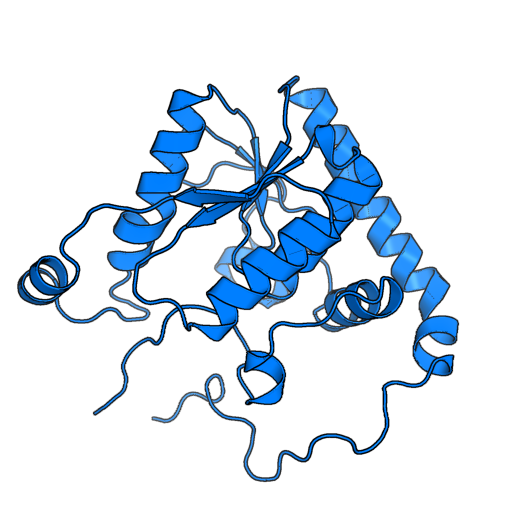9.110 8.004 1.00 96.25 206 ILE A CA 1
ATOM 1614 C C . ILE A 1 206 ? -5.807 -9.855 8.243 1.00 96.25 206 ILE A C 1
ATOM 1616 O O . ILE A 1 206 ? -4.975 -9.381 9.022 1.00 96.25 206 ILE A O 1
ATOM 1620 N N . PRO A 1 207 ? -5.596 -11.025 7.610 1.00 92.81 207 PRO A N 1
ATOM 1621 C CA . PRO A 1 207 ? -4.365 -11.778 7.782 1.00 92.81 207 PRO A CA 1
ATOM 1622 C C . PRO A 1 207 ? -3.181 -10.985 7.230 1.00 92.81 207 PRO A C 1
ATOM 1624 O O . PRO A 1 207 ? -3.327 -10.172 6.320 1.00 92.81 207 PRO A O 1
ATOM 1627 N N . LEU A 1 208 ? -1.991 -11.240 7.767 1.00 93.75 208 LEU A N 1
ATOM 1628 C CA . LEU A 1 208 ? -0.754 -10.758 7.165 1.00 93.75 208 LEU A CA 1
ATOM 1629 C C . LEU A 1 208 ? -0.325 -11.693 6.032 1.00 93.75 208 LEU A C 1
ATOM 1631 O O . LEU A 1 208 ? -0.721 -12.855 5.977 1.00 93.75 208 LEU A O 1
ATOM 1635 N N . ASN A 1 209 ? 0.532 -11.188 5.145 1.00 95.19 209 ASN A N 1
ATOM 1636 C CA . ASN A 1 209 ? 1.136 -12.008 4.103 1.00 95.19 209 ASN A CA 1
ATOM 1637 C C . ASN A 1 209 ? 1.849 -13.235 4.723 1.00 95.19 209 ASN A C 1
ATOM 1639 O O . ASN A 1 209 ? 2.702 -13.041 5.593 1.00 95.19 209 ASN A O 1
ATOM 1643 N N . PRO A 1 210 ? 1.579 -14.473 4.262 1.00 93.50 210 PRO A N 1
ATOM 1644 C CA . PRO A 1 210 ? 2.159 -15.695 4.832 1.00 93.50 210 PRO A CA 1
ATOM 1645 C C . PRO A 1 210 ? 3.693 -15.729 4.881 1.00 93.50 210 PRO A C 1
ATOM 1647 O O . PRO A 1 210 ? 4.286 -16.486 5.646 1.00 93.50 210 PRO A O 1
ATOM 1650 N N . LEU A 1 211 ? 4.373 -14.918 4.068 1.00 91.06 211 LEU A N 1
ATOM 1651 C CA . LEU A 1 211 ? 5.829 -14.795 4.118 1.00 91.06 211 LEU A CA 1
ATOM 1652 C C . LEU A 1 211 ? 6.329 -14.184 5.440 1.00 91.06 211 LEU A C 1
ATOM 1654 O O . LEU A 1 211 ? 7.465 -14.454 5.830 1.00 91.06 211 LEU A O 1
ATOM 1658 N N . TYR A 1 212 ? 5.511 -13.412 6.163 1.00 89.75 212 TYR A N 1
ATOM 1659 C CA . TYR A 1 212 ? 5.881 -12.910 7.491 1.00 89.75 212 TYR A CA 1
ATOM 1660 C C . TYR A 1 212 ? 6.102 -14.057 8.491 1.00 89.75 212 TYR A C 1
ATOM 1662 O O . TYR A 1 212 ? 7.088 -14.027 9.229 1.00 89.75 212 TYR A O 1
ATOM 1670 N N . ASP A 1 213 ? 5.288 -15.116 8.436 1.00 86.50 213 ASP A N 1
ATOM 1671 C CA . ASP A 1 213 ? 5.451 -16.312 9.282 1.00 86.50 213 ASP A CA 1
ATOM 1672 C C . ASP A 1 213 ? 6.706 -17.118 8.917 1.00 86.50 213 ASP A C 1
ATOM 1674 O O . ASP A 1 213 ? 7.268 -17.836 9.743 1.00 86.50 213 ASP A O 1
ATOM 1678 N N . LYS A 1 214 ? 7.206 -16.943 7.688 1.00 84.94 214 LYS A N 1
ATOM 1679 C CA . LYS A 1 214 ? 8.481 -17.504 7.218 1.00 84.94 214 LYS A CA 1
ATOM 1680 C C . LYS A 1 214 ? 9.695 -16.642 7.600 1.00 84.94 214 LYS A C 1
ATOM 1682 O O . LYS A 1 214 ? 10.809 -16.930 7.168 1.00 84.94 214 LYS A O 1
ATOM 1687 N N . GLY A 1 215 ? 9.503 -15.585 8.392 1.00 83.88 215 GLY A N 1
ATOM 1688 C CA . GLY A 1 215 ? 10.574 -14.721 8.896 1.00 83.88 215 GLY A CA 1
ATOM 1689 C C . GLY A 1 215 ? 10.961 -13.560 7.975 1.00 83.88 215 GLY A C 1
ATOM 1690 O O . GLY A 1 215 ? 11.941 -12.865 8.260 1.00 83.88 215 GLY A O 1
ATOM 1691 N N . TYR A 1 216 ? 10.215 -13.306 6.894 1.00 84.56 216 TYR A N 1
ATOM 1692 C CA . TYR A 1 216 ? 10.448 -12.130 6.052 1.00 84.56 216 TYR A CA 1
ATOM 1693 C C . TYR A 1 216 ? 9.968 -10.870 6.770 1.00 84.56 216 TYR A C 1
ATOM 1695 O O . TYR A 1 216 ? 8.803 -10.744 7.124 1.00 84.56 216 TYR A O 1
ATOM 1703 N N . THR A 1 217 ? 10.849 -9.885 6.942 1.00 82.00 217 THR A N 1
ATOM 1704 C CA . THR A 1 217 ? 10.487 -8.607 7.587 1.00 82.00 217 THR A CA 1
ATOM 1705 C C . THR A 1 217 ? 9.902 -7.587 6.604 1.00 82.00 217 THR A C 1
ATOM 1707 O O . THR A 1 217 ? 9.250 -6.620 7.007 1.00 82.00 217 THR A O 1
ATOM 1710 N N . ARG A 1 218 ? 10.121 -7.795 5.299 1.00 82.75 218 ARG A N 1
ATOM 1711 C CA . ARG A 1 218 ? 9.566 -7.005 4.195 1.00 82.75 218 ARG A CA 1
ATOM 1712 C C . ARG A 1 218 ? 9.246 -7.900 3.011 1.00 82.75 218 ARG A C 1
ATOM 1714 O O . ARG A 1 218 ? 10.024 -8.790 2.683 1.00 82.75 218 ARG A O 1
ATOM 1721 N N . ILE A 1 219 ? 8.139 -7.590 2.347 1.00 86.44 219 ILE A N 1
ATOM 1722 C CA . ILE A 1 219 ? 7.656 -8.328 1.185 1.00 86.44 219 ILE A CA 1
ATOM 1723 C C . ILE A 1 219 ? 8.082 -7.624 -0.103 1.00 86.44 219 ILE A C 1
ATOM 1725 O O . ILE A 1 219 ? 8.052 -6.397 -0.212 1.00 86.44 219 ILE A O 1
ATOM 1729 N N . GLY A 1 220 ? 8.499 -8.425 -1.070 1.00 80.06 220 GLY A N 1
ATOM 1730 C CA . GLY A 1 220 ? 8.811 -8.050 -2.441 1.00 80.06 220 GLY A CA 1
ATOM 1731 C C . GLY A 1 220 ? 9.470 -9.233 -3.138 1.00 80.06 220 GLY A C 1
ATOM 1732 O O . GLY A 1 220 ? 9.715 -10.261 -2.506 1.00 80.06 220 GLY A O 1
ATOM 1733 N N . PHE A 1 221 ? 9.794 -9.082 -4.416 1.00 72.94 221 PHE A N 1
ATOM 1734 C CA . PHE A 1 221 ? 10.486 -10.133 -5.151 1.00 72.94 221 PHE A CA 1
ATOM 1735 C C . PHE A 1 221 ? 11.871 -10.460 -4.551 1.00 72.94 221 PHE A C 1
ATOM 1737 O O . PHE A 1 221 ? 12.546 -9.561 -4.017 1.00 72.94 221 PHE A O 1
ATOM 1744 N N . PRO A 1 222 ? 12.324 -11.727 -4.644 1.00 64.62 222 PRO A N 1
ATOM 1745 C CA . PRO A 1 222 ? 13.644 -12.136 -4.189 1.00 64.62 222 PRO A CA 1
ATOM 1746 C C . PRO A 1 222 ? 14.720 -11.287 -4.867 1.00 64.62 222 PRO A C 1
ATOM 1748 O O . PRO A 1 222 ? 14.826 -11.236 -6.091 1.00 64.62 222 PRO A O 1
ATOM 1751 N N . ARG A 1 223 ? 15.549 -10.617 -4.066 1.00 59.97 223 ARG A N 1
ATOM 1752 C CA . ARG A 1 223 ? 16.780 -9.997 -4.560 1.00 59.97 223 ARG A CA 1
ATOM 1753 C C . ARG A 1 223 ? 17.916 -10.956 -4.266 1.00 59.97 223 ARG A C 1
ATOM 1755 O O . ARG A 1 223 ? 18.146 -11.291 -3.108 1.00 59.97 223 ARG A O 1
ATOM 1762 N N . GLY A 1 224 ? 18.593 -11.417 -5.311 1.00 46.50 224 GLY A N 1
ATOM 1763 C CA . GLY A 1 224 ? 19.728 -12.314 -5.159 1.00 46.50 224 GLY A CA 1
ATOM 1764 C C . GLY A 1 224 ? 20.831 -11.663 -4.323 1.00 46.50 224 GLY A C 1
ATOM 1765 O O . GLY A 1 224 ? 21.395 -10.655 -4.728 1.00 46.50 224 GLY A O 1
ATOM 1766 N N . ASN A 1 225 ? 21.134 -12.271 -3.180 1.00 35.50 225 ASN A N 1
ATOM 1767 C CA . ASN A 1 225 ? 22.495 -12.697 -2.863 1.00 35.50 225 ASN A CA 1
ATOM 1768 C C . ASN A 1 225 ? 22.438 -14.229 -2.746 1.00 35.50 225 ASN A C 1
ATOM 1770 O O . ASN A 1 225 ? 22.497 -14.782 -1.654 1.00 35.50 225 ASN A O 1
ATOM 1774 N N . LEU A 1 226 ? 22.202 -14.902 -3.874 1.00 32.50 226 LEU A N 1
ATOM 1775 C CA . LEU A 1 226 ? 22.439 -16.340 -4.018 1.00 32.50 226 LEU A CA 1
ATOM 1776 C C . LEU A 1 226 ? 23.814 -16.520 -4.670 1.00 32.50 226 LEU A C 1
ATOM 1778 O O . LEU A 1 226 ? 23.905 -17.022 -5.784 1.00 32.50 226 LEU A O 1
ATOM 1782 N N . LEU A 1 227 ? 24.844 -16.006 -3.995 1.00 30.64 227 LEU A N 1
ATOM 1783 C CA . LEU A 1 227 ? 26.257 -16.367 -4.120 1.00 30.64 227 LEU A CA 1
ATOM 1784 C C . LEU A 1 227 ? 26.904 -16.156 -2.748 1.00 30.64 227 LEU A C 1
ATOM 1786 O O . LEU A 1 227 ? 26.723 -15.046 -2.188 1.00 30.64 227 LEU A O 1
#

Secondary structure (DSSP, 8-state):
---TTSSPPTT----SS---HHHHHHHHHHHHHHHHHHHHHHHHHHHHHT-SSEEEE--SSHHHHHHHHHHHHHH-GGGEEEEEEE-S-S-HHHHHHHHHHHHHTT-EEEEEE----HHHHHHHH-S--SS--HHIIIIIIHHHHHHHHHTT--EEE----GGG-HHHHHS-SEEEETTEEEEEEE-TTTT--HHHHHHHHHHTTPPPPTTTTTT-SS-SSPPP---

Foldseek 3Di:
DDDPQFFDPVVDDDDPDDPDPVNLVVCVVVLVVLLVQLLVVLLVVCVVQVAQAAEQAAALALLSLLNQLSNCVNPNQNRYAYEYQDLVQFDPLSVVSLVVSCVVSVHHYHYFFLPDPPVVVCVVQNFDDPVRPPSCLRRPLVSVLVVCVVRVAAEHEYRQELVPDVVLVPDDQWADDPSNPRHIYHHSCHHPDPVSSVSNCVSVVNDHRVVVVVVNPTGDGDGDPPD

Nearest PDB structures (foldseek):
  4bwv-assembly1_B  TM=8.032E-01  e=7.858E-12  Physcomitrium patens
  2vxo-assembly1_B  TM=6.699E-01  e=1.694E-06  Homo sapiens
  3n05-assembly1_A  TM=7.216E-01  e=7.340E-06  Streptomyces avermitilis
  3n05-assembly1_B  TM=7.469E-01  e=3.820E-05  Streptomyces avermitilis
  2vxo-assembly1_A  TM=5.432E-01  e=9.194E-07  Homo sapiens